Protein AF-A0A444YPN5-F1 (afdb_monomer_lite)

Foldseek 3Di:
DVVLVVVLVVVLVVLVVPDDPPDDPVVSVVVSVVSVVVSVVVVVVVVVVVVVVVVVVVVVQLVVVLVLVVVVVVLLVVVVVVVVVVVVVVVPDDDDDDVPPPPLVPQQVLSVDDLDFFFPQQLVQQLVQVPDLPDQWGDDPNFIQGLDLVLLCVLSVHDDDPPVQAQLVVQVVCVVVVNHDPVLLCVQWFDPPWDFDADPVNPDGFWGALVGTDPQNNSQLSVCCAQQAPDPDRGTGTPSSSSVSSCVSSSGDHSRSVRNSVRCVVVSVVVDSGDRSSSVSSCVVRVPDDDPPTDTRDPRDPPPPPPPPD

pLDDT: mean 73.42, std 20.56, range [32.34, 97.19]

Structure (mmCIF, N/CA/C/O backbone):
data_AF-A0A444YPN5-F1
#
_entry.id   AF-A0A444YPN5-F1
#
loop_
_atom_site.group_PDB
_atom_site.id
_atom_site.type_symbol
_atom_site.label_atom_id
_atom_site.label_alt_id
_atom_site.label_comp_id
_atom_site.label_asym_id
_atom_site.label_entity_id
_atom_site.label_seq_id
_atom_site.pdbx_PDB_ins_code
_atom_site.Cartn_x
_atom_site.Cartn_y
_atom_site.Cartn_z
_atom_site.occupancy
_atom_site.B_iso_or_equiv
_atom_site.auth_seq_id
_atom_site.auth_comp_id
_atom_site.auth_asym_id
_atom_site.auth_atom_id
_atom_site.pdbx_PDB_model_num
ATOM 1 N N . MET A 1 1 ? -4.488 22.988 26.565 1.00 57.78 1 MET A N 1
ATOM 2 C CA . MET A 1 1 ? -4.576 21.827 27.473 1.00 57.78 1 MET A CA 1
ATOM 3 C C . MET A 1 1 ? -3.367 21.657 28.397 1.00 57.78 1 MET A C 1
ATOM 5 O O . MET A 1 1 ? -3.467 22.145 29.508 1.00 57.78 1 MET A O 1
ATOM 9 N N . VAL A 1 2 ? -2.222 21.058 28.015 1.00 48.38 2 VAL A N 1
ATOM 10 C CA . VAL A 1 2 ? -1.112 20.819 28.985 1.00 48.38 2 VAL A CA 1
ATOM 11 C C . VAL A 1 2 ? -0.579 22.122 29.601 1.00 48.38 2 VAL A C 1
ATOM 13 O O . VAL A 1 2 ? -0.438 22.209 30.815 1.00 48.38 2 VAL A O 1
ATOM 16 N N . ALA A 1 3 ? -0.366 23.166 28.792 1.00 60.59 3 ALA A N 1
ATOM 17 C CA . ALA A 1 3 ? 0.058 24.480 29.287 1.00 60.59 3 ALA A CA 1
ATOM 18 C C . ALA A 1 3 ? -0.992 25.134 30.211 1.00 60.59 3 ALA A C 1
ATOM 20 O O . ALA A 1 3 ? -0.642 25.626 31.280 1.00 60.59 3 ALA A O 1
ATOM 21 N N . SER A 1 4 ? -2.278 25.063 29.852 1.00 58.16 4 SER A N 1
ATOM 22 C CA . SER A 1 4 ? -3.389 25.587 30.662 1.00 58.16 4 SER A CA 1
ATOM 23 C C . SER A 1 4 ? -3.589 24.825 31.976 1.00 58.16 4 SER A C 1
ATOM 25 O O . SER A 1 4 ? -3.902 25.431 32.996 1.00 58.16 4 SER A O 1
ATOM 27 N N . MET A 1 5 ? -3.377 23.504 31.981 1.00 59.16 5 MET A N 1
ATOM 28 C CA . MET A 1 5 ? -3.406 22.680 33.195 1.00 59.16 5 MET A CA 1
ATOM 29 C C . MET A 1 5 ? -2.240 23.029 34.119 1.00 59.16 5 MET A C 1
ATOM 31 O O . MET A 1 5 ? -2.435 23.170 35.322 1.00 59.16 5 MET A O 1
ATOM 35 N N . VAL A 1 6 ? -1.041 23.222 33.563 1.00 65.00 6 VAL A N 1
ATOM 36 C CA . VAL A 1 6 ? 0.138 23.663 34.323 1.00 65.00 6 VAL A CA 1
ATOM 37 C C . VAL A 1 6 ? -0.094 25.049 34.929 1.00 65.00 6 VAL A C 1
ATOM 39 O O . VAL A 1 6 ? 0.205 25.264 36.101 1.00 65.00 6 VAL A O 1
ATOM 42 N N . GLU A 1 7 ? -0.682 25.975 34.174 1.00 70.19 7 GLU A N 1
ATOM 43 C CA . GLU A 1 7 ? -1.028 27.309 34.666 1.00 70.19 7 GLU A CA 1
ATOM 44 C C . GLU A 1 7 ? -2.084 27.254 35.785 1.00 70.19 7 GLU A C 1
ATOM 46 O O . GLU A 1 7 ? -1.898 27.876 36.829 1.00 70.19 7 GLU A O 1
ATOM 51 N N . ALA A 1 8 ? -3.139 26.447 35.627 1.00 64.56 8 ALA A N 1
ATOM 52 C CA . ALA A 1 8 ? -4.182 26.267 36.639 1.00 64.56 8 ALA A CA 1
ATOM 53 C C . ALA A 1 8 ? -3.646 25.637 37.939 1.00 64.56 8 ALA A C 1
ATOM 55 O O . ALA A 1 8 ? -3.976 26.091 39.037 1.00 64.56 8 ALA A O 1
ATOM 56 N N . VAL A 1 9 ? -2.771 24.631 37.827 1.00 68.31 9 VAL A N 1
ATOM 57 C CA . VAL A 1 9 ? -2.109 23.994 38.978 1.00 68.31 9 VAL A CA 1
ATOM 58 C C . VAL A 1 9 ? -1.169 24.974 39.679 1.00 68.31 9 VAL A C 1
ATOM 60 O O . VAL A 1 9 ? -1.166 25.041 40.909 1.00 68.31 9 VAL A O 1
ATOM 63 N N . ASN A 1 10 ? -0.420 25.783 38.927 1.00 68.88 10 ASN A N 1
ATOM 64 C CA . ASN A 1 10 ? 0.435 26.824 39.498 1.00 68.88 10 ASN A CA 1
ATOM 65 C C . ASN A 1 10 ? -0.387 27.893 40.235 1.00 68.88 10 ASN A C 1
ATOM 67 O O . ASN A 1 10 ? 0.005 28.320 41.321 1.00 68.88 10 ASN A O 1
ATOM 71 N N . HIS A 1 11 ? -1.551 28.272 39.701 1.00 67.69 11 HIS A N 1
ATOM 72 C CA . HIS A 1 11 ? -2.445 29.248 40.327 1.00 67.69 11 HIS A CA 1
ATOM 73 C C . HIS A 1 11 ? -3.038 28.728 41.649 1.00 67.69 11 HIS A C 1
ATOM 75 O O . HIS A 1 11 ? -3.049 29.447 42.649 1.00 67.69 11 HIS A O 1
ATOM 81 N N . LEU A 1 12 ? -3.455 27.456 41.690 1.00 68.12 12 LEU A N 1
ATOM 82 C CA . LEU A 1 12 ? -3.925 26.784 42.911 1.00 68.12 12 LEU A CA 1
ATOM 83 C C . LEU A 1 12 ? -2.811 26.643 43.954 1.00 68.12 12 LEU A C 1
ATOM 85 O O . LEU A 1 12 ? -3.016 26.923 45.134 1.00 68.12 12 LEU A O 1
ATOM 89 N N . THR A 1 13 ? -1.616 26.254 43.513 1.00 67.38 13 THR A N 1
ATOM 90 C CA . THR A 1 13 ? -0.451 26.059 44.388 1.00 67.38 13 THR A CA 1
ATOM 91 C C . THR A 1 13 ? 0.012 27.383 44.998 1.00 67.38 13 THR A C 1
ATOM 93 O O . THR A 1 13 ? 0.286 27.448 46.196 1.00 67.38 13 THR A O 1
ATOM 96 N N . SER A 1 14 ? 0.028 28.462 44.209 1.00 69.62 14 SER A N 1
ATOM 97 C CA . SER A 1 14 ? 0.344 29.806 44.701 1.00 69.62 14 SER A CA 1
ATOM 98 C C . SER A 1 14 ? -0.698 30.312 45.699 1.00 69.62 14 SER A C 1
ATOM 100 O O . SER A 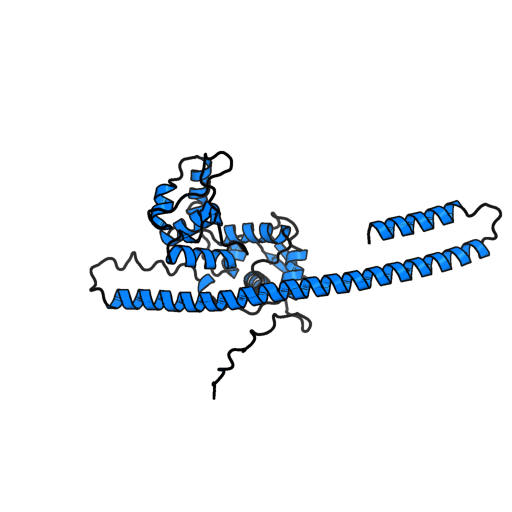1 14 ? -0.333 30.955 46.682 1.00 69.62 14 SER A O 1
ATOM 102 N N . HIS A 1 15 ? -1.984 30.008 45.486 1.00 66.38 15 HIS A N 1
ATOM 103 C CA . HIS A 1 15 ? -3.049 30.421 46.400 1.00 66.38 15 HIS A CA 1
ATOM 104 C C . HIS A 1 15 ? -2.964 29.668 47.736 1.00 66.38 15 HIS A C 1
ATOM 106 O O . HIS A 1 15 ? -3.005 30.287 48.801 1.00 66.38 15 HIS A O 1
ATOM 112 N N . LEU A 1 16 ? -2.745 28.349 47.696 1.00 64.62 16 LEU A N 1
ATOM 113 C CA . LEU A 1 16 ? -2.538 27.519 48.889 1.00 64.62 16 LEU A CA 1
ATOM 114 C C . LEU A 1 16 ? -1.286 27.931 49.676 1.00 64.62 16 LEU A C 1
ATOM 116 O O . LEU A 1 16 ? -1.311 27.925 50.904 1.00 64.62 16 LEU A O 1
ATOM 120 N N . GLY A 1 17 ? -0.223 28.353 48.986 1.00 62.09 17 GLY A N 1
ATOM 121 C CA . GLY A 1 17 ? 0.986 28.895 49.613 1.00 62.09 17 GLY A CA 1
ATOM 122 C C . GLY A 1 17 ? 0.802 30.267 50.277 1.00 62.09 17 GLY A C 1
ATOM 123 O O . GLY A 1 17 ? 1.650 30.670 51.069 1.00 62.09 17 GLY A O 1
ATOM 124 N N . SER A 1 18 ? -0.292 30.978 49.977 1.00 63.34 18 SER A N 1
ATOM 125 C CA . SER A 1 18 ? -0.569 32.330 50.483 1.00 63.34 18 SER A CA 1
ATOM 126 C C . SER A 1 18 ? -1.545 32.386 51.670 1.00 63.34 18 SER A C 1
ATOM 128 O O . SER A 1 18 ? -1.590 33.406 52.362 1.00 63.34 18 SER A O 1
ATOM 130 N N . CYS A 1 19 ? -2.283 31.304 51.971 1.00 61.91 19 CYS A N 1
ATOM 131 C CA . CYS A 1 19 ? -3.095 31.232 53.194 1.00 61.91 19 CYS A CA 1
ATOM 132 C C . CYS A 1 19 ? -2.152 31.119 54.414 1.00 61.91 19 CYS A C 1
ATOM 134 O O . CYS A 1 19 ? -1.528 30.088 54.659 1.00 61.91 19 CYS A O 1
ATOM 136 N N . THR A 1 20 ? -2.022 32.205 55.182 1.00 58.94 20 THR A N 1
ATOM 137 C CA . THR A 1 20 ? -1.213 32.253 56.413 1.00 58.94 20 THR A CA 1
ATOM 138 C C . THR A 1 20 ? -2.034 31.813 57.632 1.00 58.94 20 THR A C 1
ATOM 140 O O . THR A 1 20 ? -3.262 31.857 57.615 1.00 58.94 20 THR A O 1
ATOM 143 N N . LEU A 1 21 ? -1.362 31.429 58.728 1.00 56.62 21 LEU A N 1
ATOM 144 C CA . LEU A 1 21 ? -1.956 30.924 59.987 1.00 56.62 21 LEU A CA 1
ATOM 145 C C . LEU A 1 21 ? -2.999 31.854 60.656 1.00 56.62 21 LEU A C 1
ATOM 147 O O . LEU A 1 21 ? -3.619 31.459 61.639 1.00 56.62 21 LEU A O 1
ATOM 151 N N . SER A 1 22 ? -3.183 33.077 60.147 1.00 55.16 22 SER A N 1
ATOM 152 C CA . SER A 1 22 ? -4.094 34.097 60.677 1.00 55.16 22 SER A CA 1
ATOM 153 C C . SER A 1 22 ? -5.401 34.253 59.883 1.00 55.16 22 SER A C 1
ATOM 155 O O . SER A 1 22 ? -6.274 35.007 60.316 1.00 55.16 22 SER A O 1
ATOM 157 N N . THR A 1 23 ? -5.559 33.582 58.737 1.00 55.62 23 THR A N 1
ATOM 158 C CA . THR A 1 23 ? -6.779 33.648 57.915 1.00 55.62 23 THR A CA 1
ATOM 159 C C . THR A 1 23 ? -7.837 32.690 58.474 1.00 55.62 23 THR A C 1
ATOM 161 O O . THR A 1 23 ? -7.546 31.520 58.730 1.00 55.62 23 THR A O 1
ATOM 164 N N . ARG A 1 24 ? -9.081 33.153 58.686 1.00 54.44 24 ARG A N 1
ATOM 165 C CA . ARG A 1 24 ? -10.172 32.272 59.141 1.00 54.44 24 ARG A CA 1
ATOM 166 C C . ARG A 1 24 ? -10.399 31.177 58.096 1.00 54.44 24 ARG A C 1
ATOM 168 O O . ARG A 1 24 ? -10.626 31.467 56.929 1.00 54.44 24 ARG A O 1
ATOM 175 N N . ILE A 1 25 ? -10.389 29.919 58.542 1.00 55.06 25 ILE A N 1
ATOM 176 C CA . ILE A 1 25 ? -10.521 28.711 57.703 1.00 55.06 25 ILE A CA 1
ATOM 177 C C . ILE A 1 25 ? -11.740 28.780 56.762 1.00 55.06 25 ILE A C 1
ATOM 179 O O . ILE A 1 25 ? -11.682 28.283 55.643 1.00 55.06 25 ILE A O 1
ATOM 183 N N . VAL A 1 26 ? -12.818 29.440 57.198 1.00 57.22 26 VAL A N 1
ATOM 184 C CA . VAL A 1 26 ? -14.052 29.619 56.417 1.00 57.22 26 VAL A CA 1
ATOM 185 C C . VAL A 1 26 ? -13.838 30.523 55.191 1.00 57.22 26 VAL A C 1
ATOM 187 O O . VAL A 1 26 ? -14.264 30.155 54.104 1.00 57.22 26 VAL A O 1
ATOM 190 N N . GLU A 1 27 ? -13.101 31.634 55.321 1.00 59.19 27 GLU A N 1
ATOM 191 C CA . GLU A 1 27 ? -12.823 32.559 54.204 1.00 59.19 27 GLU A CA 1
ATOM 192 C C . GLU A 1 27 ? -11.852 31.959 53.176 1.00 59.19 27 GLU A C 1
ATOM 194 O O . GLU A 1 27 ? -12.069 32.115 51.976 1.00 59.19 27 GLU A O 1
ATOM 199 N N . CYS A 1 28 ? -10.814 31.229 53.621 1.00 59.25 28 CYS A N 1
ATOM 200 C CA . CYS A 1 28 ? -9.905 30.511 52.705 1.00 59.25 28 CYS A CA 1
ATOM 201 C C . CYS A 1 28 ? -10.666 29.374 51.976 1.00 59.25 28 CYS A C 1
ATOM 203 O O . CYS A 1 28 ? -10.378 29.080 50.820 1.00 59.25 28 CYS A O 1
ATOM 205 N N . GLY A 1 29 ? -11.690 28.774 52.601 1.00 59.53 29 GLY A N 1
ATOM 206 C CA . GLY A 1 29 ? -12.546 27.760 51.972 1.00 59.53 29 GLY A CA 1
ATOM 207 C C . GLY A 1 29 ? -13.460 28.302 50.865 1.00 59.53 29 GLY A C 1
ATOM 208 O O . GLY A 1 29 ? -13.581 27.673 49.814 1.00 59.53 29 GLY A O 1
ATOM 209 N N . GLU A 1 30 ? -14.074 29.470 51.069 1.00 64.88 30 GLU A N 1
ATOM 210 C CA . GLU A 1 30 ? -14.953 30.102 50.071 1.00 64.88 30 GLU A CA 1
ATOM 211 C C . GLU A 1 30 ? -14.171 30.589 48.840 1.00 64.88 30 GLU A C 1
ATOM 213 O O . GLU A 1 30 ? -14.573 30.308 47.712 1.00 64.88 30 GLU A O 1
ATOM 218 N N . THR A 1 31 ? -12.993 31.190 49.035 1.00 63.19 31 THR A N 1
ATOM 219 C CA . THR A 1 31 ? -12.125 31.615 47.916 1.00 63.19 31 THR A CA 1
ATOM 220 C C . THR A 1 31 ? -11.574 30.439 47.111 1.00 63.19 31 THR A C 1
ATOM 222 O O . THR A 1 31 ? -11.486 30.514 45.886 1.00 63.19 31 THR A O 1
ATOM 225 N N . ILE A 1 32 ? -11.233 29.319 47.761 1.00 64.06 32 ILE A N 1
ATOM 226 C CA . ILE A 1 32 ? -10.795 28.103 47.056 1.00 64.06 32 ILE A CA 1
ATOM 227 C C . ILE A 1 32 ? -11.933 27.521 46.208 1.00 64.06 32 ILE A C 1
ATOM 229 O O . ILE A 1 32 ? -11.690 27.057 45.091 1.00 64.06 32 ILE A O 1
ATOM 233 N N . LYS A 1 33 ? -13.173 27.568 46.709 1.00 71.00 33 LYS A N 1
ATOM 234 C CA . LYS A 1 33 ? -14.351 27.106 45.972 1.00 71.00 33 LYS A CA 1
ATOM 235 C C . LYS A 1 33 ? -14.575 27.931 44.703 1.00 71.00 33 LYS A C 1
ATOM 237 O O . LYS A 1 33 ? -14.653 27.342 43.626 1.00 71.00 33 LYS A O 1
ATOM 242 N N . GLU A 1 34 ? -14.572 29.257 44.802 1.00 71.50 34 GLU A N 1
ATOM 243 C CA . GLU A 1 34 ? -14.713 30.154 43.643 1.00 71.50 34 GLU A CA 1
ATOM 244 C C . GLU A 1 34 ? -13.586 29.958 42.615 1.00 71.50 34 GLU A C 1
ATOM 246 O O . GLU A 1 34 ? -13.836 29.883 41.409 1.00 71.50 34 GLU A O 1
ATOM 251 N N . LEU A 1 35 ? -12.341 29.791 43.081 1.00 66.56 35 LEU A N 1
ATOM 252 C CA . LEU A 1 35 ? -11.198 29.537 42.202 1.00 66.56 35 LEU A CA 1
ATOM 253 C C . LEU A 1 35 ? -11.340 28.190 41.469 1.00 66.56 35 LEU A C 1
ATOM 255 O O . LEU A 1 35 ? -11.045 28.097 40.277 1.00 66.56 35 LEU A O 1
ATOM 259 N N . SER A 1 36 ? -11.820 27.151 42.162 1.00 66.06 36 SER A N 1
ATOM 260 C CA . SER A 1 36 ? -12.060 25.832 41.562 1.00 66.06 36 SER A CA 1
ATOM 261 C C . SER A 1 36 ? -13.174 25.850 40.514 1.00 66.06 36 SER A C 1
ATOM 263 O O . SER A 1 36 ? -13.011 25.258 39.447 1.00 66.06 36 SER A O 1
ATOM 265 N N . GLU A 1 37 ? -14.264 26.580 40.762 1.00 75.12 37 GLU A N 1
ATOM 266 C CA . GLU A 1 37 ? -15.383 26.719 39.825 1.00 75.12 37 GLU A CA 1
ATOM 267 C C . GLU A 1 37 ? -14.943 27.456 38.548 1.00 75.12 37 GLU A C 1
ATOM 269 O O . GLU A 1 37 ? -15.266 27.030 37.436 1.00 75.12 37 GLU A O 1
ATOM 274 N N . GLY A 1 38 ? -14.111 28.495 38.689 1.00 71.06 38 GLY A N 1
ATOM 275 C CA . GLY A 1 38 ? -13.514 29.208 37.556 1.00 71.06 38 GLY A CA 1
ATOM 276 C C . GLY A 1 38 ? -12.575 28.340 36.707 1.00 71.06 38 GLY A C 1
ATOM 277 O O . GLY A 1 38 ? -12.592 28.423 35.477 1.00 71.06 38 GLY A O 1
ATOM 278 N N . ILE A 1 39 ? -11.783 27.468 37.340 1.00 68.38 39 ILE A N 1
ATOM 279 C CA . ILE A 1 39 ? -10.898 26.524 36.636 1.00 68.38 39 ILE A CA 1
ATOM 280 C C . ILE A 1 39 ? -11.713 25.456 35.894 1.00 68.38 39 ILE A C 1
ATOM 282 O O . ILE A 1 39 ? -11.392 25.144 34.748 1.00 68.38 39 ILE A O 1
ATOM 286 N N . ILE A 1 40 ? -12.785 24.937 36.501 1.00 70.81 40 ILE A N 1
ATOM 287 C CA . ILE A 1 40 ? -13.675 23.949 35.870 1.00 70.81 40 ILE A CA 1
ATOM 288 C C . ILE A 1 40 ? -14.317 24.528 34.604 1.00 70.81 40 ILE A C 1
ATOM 290 O O . ILE A 1 40 ? -14.257 23.893 33.553 1.00 70.81 40 ILE A O 1
ATOM 294 N N . LEU A 1 41 ? -14.851 25.752 34.668 1.00 72.69 41 LEU A N 1
ATOM 295 C CA . LEU A 1 41 ? -15.437 26.427 33.503 1.00 72.69 41 LEU A CA 1
ATOM 296 C C . LEU A 1 41 ? -14.416 26.637 32.374 1.00 72.69 41 LEU A C 1
ATOM 298 O O . LEU A 1 41 ? -14.736 26.444 31.200 1.00 72.69 41 LEU A O 1
ATOM 302 N N . LYS A 1 42 ? -13.170 26.997 32.712 1.00 71.06 42 LYS A N 1
ATOM 303 C CA . LYS A 1 42 ? -12.097 27.197 31.725 1.00 71.06 42 LYS A CA 1
ATOM 304 C C . LYS A 1 42 ? -11.685 25.882 31.051 1.00 71.06 42 LYS A C 1
ATOM 306 O O . LYS A 1 42 ? -11.478 25.862 29.841 1.00 71.06 42 LYS A O 1
ATOM 311 N N . LEU A 1 43 ? -11.609 24.787 31.811 1.00 67.38 43 LEU A N 1
ATOM 312 C CA . LEU A 1 43 ? -11.294 23.457 31.280 1.00 67.38 43 LEU A CA 1
ATOM 313 C C . LEU A 1 43 ? -12.418 22.907 30.394 1.00 67.38 43 LEU A C 1
ATOM 315 O O . LEU A 1 43 ? -12.125 22.370 29.331 1.00 67.38 43 LEU A O 1
ATOM 319 N N . GLN A 1 44 ? -13.682 23.108 30.774 1.00 68.19 44 GLN A N 1
ATOM 320 C CA . GLN A 1 44 ? -14.832 22.730 29.944 1.00 68.19 44 GLN A CA 1
ATOM 321 C C . GLN A 1 44 ? -14.847 23.485 28.607 1.00 68.19 44 GLN A C 1
ATOM 323 O O . GLN A 1 44 ? -15.099 22.890 27.563 1.00 68.19 44 GLN A O 1
ATOM 328 N N . GLY A 1 45 ? -14.516 24.781 28.612 1.00 71.31 45 GLY A N 1
ATOM 329 C CA . GLY A 1 45 ? -14.388 25.561 27.378 1.00 71.31 45 GLY A CA 1
ATOM 330 C C . GLY A 1 45 ? -13.261 25.071 26.457 1.00 71.31 45 GLY A C 1
ATOM 331 O O . GLY A 1 45 ? -13.429 25.049 25.239 1.00 71.31 45 GLY A O 1
ATOM 332 N N . GLU A 1 46 ? -12.123 24.650 27.020 1.00 67.12 46 GLU A N 1
ATOM 333 C CA . GLU A 1 46 ? -11.031 24.048 26.239 1.00 67.12 46 GLU A CA 1
ATOM 334 C C . GLU A 1 46 ? -11.385 22.654 25.702 1.00 67.12 46 GLU A C 1
ATOM 336 O O . GLU A 1 46 ? -11.005 22.330 24.579 1.00 67.12 46 GLU A O 1
ATOM 341 N N . GLU A 1 47 ? -12.124 21.849 26.468 1.00 62.28 47 GLU A N 1
ATOM 342 C CA . GLU A 1 47 ? -12.584 20.520 26.051 1.00 62.28 47 GLU A CA 1
ATOM 343 C C . GLU A 1 47 ? -13.543 20.603 24.856 1.00 62.28 47 GLU A C 1
ATOM 345 O O . GLU A 1 47 ? -13.361 19.896 23.866 1.00 62.28 47 GLU A O 1
ATOM 350 N N . GLU A 1 48 ? -14.529 21.503 24.905 1.00 67.81 48 GLU A N 1
ATOM 351 C CA . GLU A 1 48 ? -15.471 21.705 23.798 1.00 67.81 48 GLU A CA 1
ATOM 352 C C . GLU A 1 48 ? -14.782 22.251 22.542 1.00 67.81 48 GLU A C 1
ATOM 354 O O . GLU A 1 48 ? -15.105 21.844 21.425 1.00 67.81 48 GLU A O 1
ATOM 359 N N . LYS A 1 49 ? -13.770 23.111 22.709 1.00 69.38 49 LYS A N 1
ATOM 360 C CA . LYS A 1 49 ? -12.949 23.583 21.589 1.00 69.38 49 LYS A CA 1
ATOM 361 C C . LYS A 1 49 ? -12.159 22.439 20.944 1.00 69.38 49 LYS A C 1
ATOM 363 O O . LYS A 1 49 ? -12.133 22.336 19.721 1.00 69.38 49 LYS A O 1
ATOM 368 N N . LEU A 1 50 ? -11.572 21.554 21.752 1.00 55.28 50 LEU A N 1
ATOM 369 C CA . LEU A 1 50 ? -10.845 20.383 21.258 1.00 55.28 50 LEU A CA 1
ATOM 370 C C . LEU A 1 50 ? -11.780 19.408 20.522 1.00 55.28 50 LEU A C 1
ATOM 372 O O . LEU A 1 50 ? -11.416 18.888 19.473 1.00 55.28 50 LEU A O 1
ATOM 376 N N . LYS A 1 51 ? -13.005 19.196 21.025 1.00 62.62 51 LYS A N 1
ATOM 377 C CA . LYS A 1 51 ? -14.024 18.372 20.345 1.00 62.62 51 LYS A CA 1
ATOM 378 C C . LYS A 1 51 ? -14.395 18.932 18.971 1.00 62.62 51 LYS A C 1
ATOM 380 O O . LYS A 1 51 ? -14.564 18.157 18.033 1.00 62.62 51 LYS A O 1
ATOM 385 N N . GLN A 1 52 ? -14.507 20.255 18.844 1.00 57.72 52 GLN A N 1
ATOM 386 C CA . GLN A 1 52 ? -14.779 20.910 17.561 1.00 57.72 52 GLN A CA 1
ATOM 387 C C . GLN A 1 52 ? -13.601 20.797 16.586 1.00 57.72 52 GLN A C 1
ATOM 389 O O . GLN A 1 52 ? -13.824 20.518 15.411 1.00 57.72 52 GLN A O 1
ATOM 394 N N . GLU A 1 53 ? -12.364 20.967 17.063 1.00 52.62 53 GLU A N 1
ATOM 395 C CA . GLU A 1 53 ? -11.155 20.793 16.245 1.00 52.62 53 GLU A CA 1
ATOM 396 C C . GLU A 1 53 ? -11.029 19.343 15.741 1.00 52.62 53 GLU A C 1
ATOM 398 O O . GLU A 1 53 ? -10.847 19.136 14.543 1.00 52.62 53 GLU A O 1
ATOM 403 N N . ILE A 1 54 ? -11.265 18.347 16.606 1.00 46.31 54 ILE A N 1
ATOM 404 C CA . ILE A 1 54 ? -11.275 16.921 16.232 1.00 46.31 54 ILE A CA 1
ATOM 405 C C . ILE A 1 54 ? -12.369 16.624 15.196 1.00 46.31 54 ILE A C 1
ATOM 407 O O . ILE A 1 54 ? -12.100 15.973 14.192 1.00 46.31 54 ILE A O 1
ATOM 411 N N . GLN A 1 55 ? -13.594 17.132 15.383 1.00 43.72 55 GLN A N 1
ATOM 412 C CA . GLN A 1 55 ? -14.667 16.954 14.393 1.00 43.72 55 GLN A CA 1
ATOM 413 C C . GLN A 1 55 ? -14.337 17.592 13.037 1.00 43.72 55 GLN A C 1
ATOM 415 O O . GLN A 1 55 ? -14.772 17.102 11.993 1.00 43.72 55 GLN A O 1
ATOM 420 N N . GLN A 1 56 ? -13.604 18.706 13.036 1.00 35.31 56 GLN A N 1
ATOM 421 C CA . GLN A 1 56 ? -13.225 19.398 11.813 1.00 35.31 56 GLN A CA 1
ATOM 422 C C . GLN A 1 56 ? -12.082 18.681 11.083 1.00 35.31 56 GLN A C 1
ATOM 424 O O . GLN A 1 56 ? -12.150 18.561 9.860 1.00 35.31 56 GLN A O 1
ATOM 429 N N . GLU A 1 57 ? -11.095 18.152 11.808 1.00 37.22 57 GLU A N 1
ATOM 430 C CA . GLU A 1 57 ? -10.050 17.279 11.255 1.00 37.22 57 GLU A CA 1
ATOM 431 C C . GLU A 1 57 ? -10.643 15.980 10.690 1.00 37.22 57 GLU A C 1
ATOM 433 O O . GLU A 1 57 ? -10.344 15.627 9.552 1.00 37.22 57 GLU A O 1
ATOM 438 N N . GLU A 1 58 ? -11.583 15.342 11.397 1.00 38.12 58 GLU A N 1
ATOM 439 C CA . GLU A 1 58 ? -12.298 14.154 10.900 1.00 38.12 58 GLU A CA 1
ATOM 440 C C . GLU A 1 58 ? -13.059 14.438 9.604 1.00 38.12 58 GLU A C 1
ATOM 442 O O . GLU A 1 58 ? -13.073 13.625 8.681 1.00 38.12 58 GLU A O 1
ATOM 447 N N . LYS A 1 59 ? -13.683 15.614 9.497 1.00 35.31 59 LYS A N 1
ATOM 448 C CA . LYS A 1 59 ? -14.406 16.009 8.286 1.00 35.31 59 LYS A CA 1
ATOM 449 C C . LYS A 1 59 ? -13.467 16.220 7.094 1.00 35.31 59 LYS A C 1
ATOM 451 O O . LYS A 1 59 ? -13.863 15.931 5.964 1.00 35.31 59 LYS A O 1
ATOM 456 N N . ILE A 1 60 ? -12.253 16.715 7.334 1.00 35.41 60 ILE A N 1
ATOM 457 C CA . ILE A 1 60 ? -11.218 16.879 6.305 1.00 35.41 60 ILE A CA 1
ATOM 458 C C . ILE A 1 60 ? -10.685 15.506 5.883 1.00 35.41 60 ILE A C 1
ATOM 460 O O . ILE A 1 60 ? -10.663 15.216 4.691 1.00 35.41 60 ILE A O 1
ATOM 464 N N . GLU A 1 61 ? -10.371 14.628 6.836 1.00 35.22 61 GLU A N 1
ATOM 465 C CA . GLU A 1 61 ? -9.862 13.282 6.553 1.00 35.22 61 GLU A CA 1
ATOM 466 C C . GLU A 1 61 ? -10.879 12.434 5.768 1.00 35.22 61 GLU A C 1
ATOM 468 O O . GLU A 1 61 ? -10.528 11.792 4.779 1.00 35.22 61 GLU A O 1
ATOM 473 N N . ILE A 1 62 ? -12.166 12.493 6.129 1.00 37.41 62 ILE A N 1
ATOM 474 C CA . ILE A 1 62 ? -13.240 11.801 5.396 1.00 37.41 62 ILE A CA 1
ATOM 475 C C . ILE A 1 62 ? -13.412 12.381 3.982 1.00 37.41 62 ILE A C 1
ATOM 477 O O . ILE A 1 62 ? -13.671 11.633 3.039 1.00 37.41 62 ILE A O 1
ATOM 481 N N . SER A 1 63 ? -13.255 13.697 3.810 1.00 32.34 63 SER A N 1
ATOM 482 C CA . SER A 1 63 ? -13.334 14.349 2.495 1.00 32.34 63 SER A CA 1
ATOM 483 C C . SER A 1 63 ? -12.178 13.938 1.583 1.00 32.34 63 SER A C 1
ATOM 485 O O . SER A 1 63 ? -12.398 13.662 0.406 1.00 32.34 63 SER A O 1
ATOM 487 N N . GLU A 1 64 ? -10.959 13.862 2.116 1.00 39.81 64 GLU A N 1
ATOM 488 C CA . GLU A 1 64 ? -9.783 13.414 1.366 1.00 39.81 64 GLU A CA 1
ATOM 489 C C . GLU A 1 64 ? -9.884 11.925 1.013 1.00 39.81 64 GLU A C 1
ATOM 491 O O . GLU A 1 64 ? -9.600 11.534 -0.118 1.00 39.81 64 GLU A O 1
ATOM 496 N N . GLN A 1 65 ? -10.372 11.091 1.937 1.00 33.06 65 GLN A N 1
ATOM 497 C CA . GLN A 1 65 ? -10.627 9.675 1.666 1.00 33.06 65 GLN A CA 1
ATOM 498 C C . GLN A 1 65 ? -11.719 9.477 0.604 1.00 33.06 65 GLN A C 1
ATOM 500 O O . GLN A 1 65 ? -11.574 8.595 -0.241 1.00 33.06 65 GLN A O 1
ATOM 505 N N . LYS A 1 66 ? -12.771 10.309 0.588 1.00 37.25 66 LYS A N 1
ATOM 506 C CA . LYS A 1 66 ? -13.824 10.274 -0.443 1.00 37.25 66 LYS A CA 1
ATOM 507 C C . LYS A 1 66 ? -13.274 10.623 -1.826 1.00 37.25 66 LYS A C 1
ATOM 509 O O . LYS A 1 66 ? -13.464 9.854 -2.763 1.00 37.25 66 LYS A O 1
ATOM 514 N N . GLU A 1 67 ? -12.514 11.714 -1.939 1.00 34.84 67 GLU A N 1
ATOM 515 C CA . GLU A 1 67 ? -11.887 12.109 -3.208 1.00 34.84 67 GLU A CA 1
ATOM 516 C C . GLU A 1 67 ? -10.913 11.032 -3.722 1.00 34.84 67 GLU A C 1
ATOM 518 O O . GLU A 1 67 ? -10.807 10.787 -4.925 1.00 34.84 67 GLU A O 1
ATOM 523 N N . VAL A 1 68 ? -10.221 10.341 -2.811 1.00 36.88 68 VAL A N 1
ATOM 524 C CA . VAL A 1 68 ? -9.338 9.216 -3.143 1.00 36.88 68 VAL A CA 1
ATOM 525 C C . VAL A 1 68 ? -10.127 7.995 -3.623 1.00 36.88 68 VAL A C 1
ATOM 527 O O . VAL A 1 68 ? -9.720 7.386 -4.611 1.00 36.88 68 VAL A O 1
ATOM 530 N N . VAL A 1 69 ? -11.246 7.643 -2.983 1.00 34.69 69 VAL A N 1
ATOM 531 C CA . VAL A 1 69 ? -12.105 6.511 -3.383 1.00 34.69 69 VAL A CA 1
ATOM 532 C C . VAL A 1 69 ? -12.746 6.749 -4.751 1.00 34.69 69 VAL A C 1
ATOM 534 O O . VAL A 1 69 ? -12.696 5.856 -5.597 1.00 34.69 69 VAL A O 1
ATOM 537 N N . ASP A 1 70 ? -13.253 7.953 -5.017 1.00 34.97 70 ASP A N 1
ATOM 538 C CA . ASP A 1 70 ? -13.843 8.298 -6.318 1.00 34.97 70 ASP A CA 1
ATOM 539 C C . ASP A 1 70 ? -12.787 8.241 -7.435 1.00 34.97 70 ASP A C 1
ATOM 541 O O . ASP A 1 70 ? -13.022 7.698 -8.519 1.00 34.97 70 ASP A O 1
ATOM 545 N N . ARG A 1 71 ? -11.556 8.682 -7.140 1.00 36.72 71 ARG A N 1
ATOM 546 C CA . ARG A 1 71 ? -10.418 8.535 -8.057 1.00 36.72 71 ARG A CA 1
ATOM 547 C C . ARG A 1 71 ? -10.047 7.060 -8.278 1.00 36.72 71 ARG A C 1
ATOM 549 O O . ARG A 1 71 ? -9.707 6.691 -9.399 1.00 36.72 71 ARG A O 1
ATOM 556 N N . CYS A 1 72 ? -10.135 6.211 -7.247 1.00 35.56 72 CYS A N 1
ATOM 557 C CA . CYS A 1 72 ? -9.888 4.764 -7.338 1.00 35.56 72 CYS A CA 1
ATOM 558 C C . CYS A 1 72 ? -10.925 4.038 -8.199 1.00 35.56 72 CYS A C 1
ATOM 560 O O . CYS A 1 72 ? -10.545 3.168 -8.982 1.00 35.56 72 CYS A O 1
ATOM 562 N N . LEU A 1 73 ? -12.207 4.396 -8.089 1.00 36.50 73 LEU A N 1
ATOM 563 C CA . LEU A 1 73 ? -13.273 3.813 -8.909 1.00 36.50 73 LEU A CA 1
ATOM 564 C C . LEU A 1 73 ? -13.031 4.079 -10.402 1.00 36.50 73 LEU A C 1
ATOM 566 O O . LEU A 1 73 ? -13.118 3.148 -11.202 1.00 36.50 73 LEU A O 1
ATOM 570 N N . GLY A 1 74 ? -12.579 5.288 -10.757 1.00 37.16 74 GLY A N 1
ATOM 571 C CA . GLY A 1 74 ? -12.145 5.604 -12.123 1.00 37.16 74 GLY A CA 1
ATOM 572 C C . GLY A 1 74 ? -10.971 4.742 -12.619 1.00 37.16 74 GLY A C 1
ATOM 573 O O . GLY A 1 74 ? -10.933 4.350 -13.784 1.00 37.16 74 GLY A O 1
ATOM 574 N N . TYR A 1 75 ? -10.030 4.367 -11.743 1.00 37.12 75 TYR A N 1
ATOM 575 C CA . TYR A 1 75 ? -8.938 3.450 -12.103 1.00 37.12 75 TYR A CA 1
ATOM 576 C C . TYR A 1 75 ? -9.392 1.992 -12.231 1.00 37.12 75 TYR A C 1
ATOM 578 O O . TYR A 1 75 ? -8.854 1.275 -13.071 1.00 37.12 75 TYR A O 1
ATOM 586 N N . VAL A 1 76 ? -10.383 1.546 -11.452 1.00 37.12 76 VAL A N 1
ATOM 587 C CA . VAL A 1 76 ? -10.979 0.204 -11.592 1.00 37.12 76 VAL A CA 1
ATOM 588 C C . VAL A 1 76 ? -11.684 0.058 -12.943 1.00 37.12 76 VAL A C 1
ATOM 590 O O . VAL A 1 76 ? -11.578 -0.994 -13.576 1.00 37.12 76 VAL A O 1
ATOM 593 N N . GLU A 1 77 ? -12.346 1.106 -13.433 1.00 42.66 77 GLU A N 1
ATOM 594 C CA . GLU A 1 77 ? -12.891 1.121 -14.797 1.00 42.66 77 GLU A CA 1
ATOM 595 C C . GLU A 1 77 ? -11.783 1.088 -15.855 1.00 42.66 77 GLU A C 1
ATOM 597 O O . GLU A 1 77 ? -11.837 0.265 -16.768 1.00 42.66 77 GLU A O 1
ATOM 602 N N . LEU A 1 78 ? -10.700 1.847 -15.656 1.00 39.16 78 LEU A N 1
ATOM 603 C CA . LEU A 1 78 ? -9.522 1.787 -16.527 1.00 39.16 78 LEU A CA 1
ATOM 604 C C . LEU A 1 78 ? -8.878 0.386 -16.553 1.00 39.16 78 LEU A C 1
ATOM 606 O O . LEU A 1 78 ? -8.384 -0.054 -17.588 1.00 39.16 78 LEU A O 1
ATOM 610 N N . ILE A 1 79 ? -8.887 -0.334 -15.424 1.00 42.44 79 ILE A N 1
ATOM 611 C CA . ILE A 1 79 ? -8.411 -1.722 -15.316 1.00 42.44 79 ILE A CA 1
ATOM 612 C C . ILE A 1 79 ? -9.323 -2.670 -16.101 1.00 42.44 79 ILE A C 1
ATOM 614 O O . ILE A 1 79 ? -8.818 -3.557 -16.790 1.00 42.44 79 ILE A O 1
ATOM 618 N N . LYS A 1 80 ? -10.649 -2.489 -16.042 1.00 44.53 80 LYS A N 1
ATOM 619 C CA . LYS A 1 80 ? -11.597 -3.270 -16.855 1.00 44.53 80 LYS A CA 1
ATOM 620 C C . LYS A 1 80 ? -11.378 -3.027 -18.349 1.00 44.53 80 LYS A C 1
ATOM 622 O O . LYS A 1 80 ? -11.391 -3.987 -19.117 1.00 44.53 80 LYS A O 1
ATOM 627 N N . ASP A 1 81 ? -11.101 -1.788 -18.742 1.00 41.25 81 ASP A N 1
ATOM 628 C CA . ASP A 1 81 ? -10.830 -1.430 -20.135 1.00 41.25 81 ASP A CA 1
ATOM 629 C C . ASP A 1 81 ? -9.489 -1.982 -20.629 1.00 41.25 81 ASP A C 1
ATOM 631 O O . ASP A 1 81 ? -9.429 -2.562 -21.711 1.00 41.25 81 ASP A O 1
ATOM 635 N N . VAL A 1 82 ? -8.428 -1.911 -19.818 1.00 43.53 82 VAL A N 1
ATOM 636 C CA . VAL A 1 82 ? -7.129 -2.529 -20.138 1.00 43.53 82 VAL A CA 1
ATOM 637 C C . VAL A 1 82 ? -7.245 -4.056 -20.225 1.00 43.53 82 VAL A C 1
ATOM 639 O O . VAL A 1 82 ? -6.693 -4.654 -21.151 1.00 43.53 82 VAL A O 1
ATOM 642 N N . LYS A 1 83 ? -7.995 -4.702 -19.316 1.00 47.12 83 LYS A N 1
ATOM 643 C CA . LYS A 1 83 ? -8.282 -6.146 -19.398 1.00 47.12 83 LYS A CA 1
ATOM 644 C C . LYS A 1 83 ? -8.997 -6.480 -20.711 1.00 47.12 83 LYS A C 1
ATOM 646 O O . LYS A 1 83 ? -8.574 -7.395 -21.414 1.00 47.12 83 LYS A O 1
ATOM 651 N N . LYS A 1 84 ? -10.004 -5.691 -21.091 1.00 45.50 84 LYS A N 1
ATOM 652 C CA . LYS A 1 84 ? -10.771 -5.873 -22.330 1.00 45.50 84 LYS A CA 1
ATOM 653 C C . LYS A 1 84 ? -9.927 -5.657 -23.591 1.00 45.50 84 LYS A C 1
ATOM 655 O O . LYS A 1 84 ? -10.028 -6.450 -24.521 1.00 45.50 84 LYS A O 1
ATOM 660 N N . GLU A 1 85 ? -9.061 -4.642 -23.620 1.00 42.12 85 GLU A N 1
ATOM 661 C CA . GLU A 1 85 ? -8.107 -4.418 -24.719 1.00 42.12 85 GLU A CA 1
ATOM 662 C C . GLU A 1 85 ? -7.137 -5.602 -24.869 1.00 42.12 85 GLU A C 1
ATOM 664 O O . GLU A 1 85 ? -6.932 -6.088 -25.981 1.00 42.12 85 GLU A O 1
ATOM 669 N N . SER A 1 86 ? -6.616 -6.132 -23.755 1.00 45.94 86 SER A N 1
ATOM 670 C CA . SER A 1 86 ? -5.693 -7.276 -23.766 1.00 45.94 86 SER A CA 1
ATOM 671 C C . SER A 1 86 ? -6.336 -8.589 -24.243 1.00 45.94 86 SER A C 1
ATOM 673 O O . SER A 1 86 ? -5.668 -9.427 -24.848 1.00 45.94 86 SER A O 1
ATOM 675 N N . GLU A 1 87 ? -7.641 -8.776 -24.017 1.00 44.62 87 GLU A N 1
ATOM 676 C CA . GLU A 1 87 ? -8.398 -9.927 -24.525 1.00 44.62 87 GLU A CA 1
ATOM 677 C C . GLU A 1 87 ? -8.716 -9.790 -26.020 1.00 44.62 87 GLU A C 1
ATOM 679 O O . GLU A 1 87 ? -8.624 -10.766 -26.762 1.00 44.62 87 GLU A O 1
ATOM 684 N N . VAL A 1 88 ? -9.026 -8.579 -26.491 1.00 42.34 88 VAL A N 1
ATOM 685 C CA . VAL A 1 88 ? -9.289 -8.303 -27.914 1.00 42.34 88 VAL A CA 1
ATOM 686 C C . VAL A 1 88 ? -8.019 -8.451 -28.759 1.00 42.34 88 VAL A C 1
ATOM 688 O O . VAL A 1 88 ? -8.078 -8.964 -29.878 1.00 42.34 88 VAL A O 1
ATOM 691 N N . GLU A 1 89 ? -6.858 -8.065 -28.229 1.00 41.34 89 GLU A N 1
ATOM 692 C CA . GLU A 1 89 ? -5.571 -8.231 -28.914 1.00 41.34 89 GLU A CA 1
ATOM 693 C C . GLU A 1 89 ? -5.164 -9.715 -29.021 1.00 41.34 89 GLU A C 1
ATOM 695 O O . GLU A 1 89 ? -4.662 -10.142 -30.061 1.00 41.34 89 GLU A O 1
ATOM 700 N N . LYS A 1 90 ? -5.502 -10.540 -28.014 1.00 43.75 90 LYS A N 1
ATOM 701 C CA . LYS A 1 90 ? -5.349 -12.009 -28.055 1.00 43.75 90 LYS A CA 1
ATOM 702 C C . LYS A 1 90 ? -6.267 -12.690 -29.076 1.00 43.75 90 LYS A C 1
ATOM 704 O O . LYS A 1 90 ? -5.885 -13.707 -29.642 1.00 43.75 90 LYS A O 1
ATOM 709 N N . VAL A 1 91 ? -7.460 -12.147 -29.333 1.00 43.56 91 VAL A N 1
ATOM 710 C CA . VAL A 1 91 ? -8.412 -12.704 -30.317 1.00 43.56 91 VAL A CA 1
ATOM 711 C C . VAL A 1 91 ? -8.003 -12.390 -31.765 1.00 43.56 91 VAL A C 1
ATOM 713 O O . VAL A 1 91 ? -8.347 -13.144 -32.673 1.00 43.56 91 VAL A O 1
ATOM 716 N N . ASN A 1 92 ? -7.228 -11.324 -31.993 1.00 43.88 92 ASN A N 1
ATOM 717 C CA . ASN A 1 92 ? -6.780 -10.909 -33.329 1.00 43.88 92 ASN A CA 1
ATOM 718 C C . ASN A 1 92 ? -5.396 -11.456 -33.739 1.00 43.88 92 ASN A C 1
ATOM 720 O O . ASN A 1 92 ? -4.982 -11.253 -34.882 1.00 43.88 92 ASN A O 1
ATOM 724 N N . GLY A 1 93 ? -4.684 -12.147 -32.843 1.00 40.00 93 GLY A N 1
ATOM 725 C CA . GLY A 1 93 ? -3.419 -12.827 -33.130 1.00 40.00 93 GLY A CA 1
ATOM 726 C C . GLY A 1 93 ? -3.600 -14.343 -33.185 1.00 40.00 93 GLY A C 1
ATOM 727 O O . GLY A 1 93 ? -3.912 -14.967 -32.178 1.00 40.00 93 GLY A O 1
ATOM 728 N N . GLU A 1 94 ? -3.396 -14.950 -34.355 1.00 35.94 94 GLU A N 1
ATOM 729 C CA . GLU A 1 94 ? -3.403 -16.407 -34.517 1.00 35.94 94 GLU A CA 1
ATOM 730 C C . GLU A 1 94 ? -2.412 -17.095 -33.559 1.00 35.94 94 GLU A C 1
ATOM 732 O O . GLU A 1 94 ? -1.207 -16.836 -33.565 1.00 35.94 94 GLU A O 1
ATOM 737 N N . LEU A 1 95 ? -2.963 -18.012 -32.763 1.00 41.44 95 LEU A N 1
ATOM 738 C CA . LEU A 1 95 ? -2.297 -18.905 -31.820 1.00 41.44 95 LEU A CA 1
ATOM 739 C C . LEU A 1 95 ? -1.118 -19.665 -32.442 1.00 41.44 95 LEU A C 1
ATOM 741 O O . LEU A 1 95 ? -1.295 -20.450 -33.378 1.00 41.44 95 LEU A O 1
ATOM 745 N N . LYS A 1 96 ? 0.053 -19.557 -31.808 1.00 33.19 96 LYS A N 1
ATOM 746 C CA . LYS A 1 96 ? 1.017 -20.660 -31.722 1.00 33.19 96 LYS A CA 1
ATOM 747 C C . LYS A 1 96 ? 1.567 -20.757 -30.304 1.00 33.19 96 LYS A C 1
ATOM 749 O O . LYS A 1 96 ? 2.332 -19.901 -29.880 1.00 33.19 96 LYS A O 1
ATOM 754 N N . GLU A 1 97 ? 1.119 -21.815 -29.628 1.00 37.00 97 GLU A N 1
ATOM 755 C CA . GLU A 1 97 ? 1.778 -22.546 -28.540 1.00 37.00 97 GLU A CA 1
ATOM 756 C C . GLU A 1 97 ? 2.700 -21.713 -27.642 1.00 37.00 97 GLU A C 1
ATOM 758 O O . GLU A 1 97 ? 3.903 -21.675 -27.860 1.00 37.00 97 GLU A O 1
ATOM 763 N N . ASN A 1 98 ? 2.127 -21.093 -26.607 1.00 33.34 98 ASN A N 1
ATOM 764 C CA . ASN A 1 98 ? 2.771 -20.862 -25.303 1.00 33.34 98 ASN A CA 1
ATOM 765 C C . ASN A 1 98 ? 1.700 -20.613 -24.217 1.00 33.34 98 ASN A C 1
ATOM 767 O O . ASN A 1 98 ? 1.868 -19.814 -23.295 1.00 33.34 98 ASN A O 1
ATOM 771 N N . ASP A 1 99 ? 0.577 -21.333 -24.316 1.00 33.50 99 ASP A N 1
ATOM 772 C CA . ASP A 1 99 ? -0.645 -21.131 -23.518 1.00 33.50 99 ASP A CA 1
ATOM 773 C C . ASP A 1 99 ? -0.521 -21.520 -22.029 1.00 33.50 99 ASP A C 1
ATOM 775 O O . ASP A 1 99 ? -1.518 -21.581 -21.313 1.00 33.50 99 ASP A O 1
ATOM 779 N N . GLN A 1 100 ? 0.698 -21.726 -21.521 1.00 34.78 100 GLN A N 1
ATOM 780 C CA . GLN A 1 100 ? 0.963 -21.981 -20.102 1.00 34.78 100 GLN A CA 1
ATOM 781 C C . GLN A 1 100 ? 1.717 -20.834 -19.399 1.00 34.78 100 GLN A C 1
ATOM 783 O O . GLN A 1 100 ? 1.840 -20.868 -18.177 1.00 34.78 100 GLN A O 1
ATOM 788 N N . GLU A 1 101 ? 2.190 -19.808 -20.121 1.00 37.38 101 GLU A N 1
ATOM 789 C CA . GLU A 1 101 ? 3.074 -18.775 -19.544 1.00 37.38 101 GLU A CA 1
ATOM 790 C C . GLU A 1 101 ? 2.491 -17.346 -19.566 1.00 37.38 101 GLU A C 1
ATOM 792 O O . GLU A 1 101 ? 3.020 -16.455 -18.910 1.00 37.38 101 GLU A O 1
ATOM 797 N N . VAL A 1 102 ? 1.349 -17.115 -20.231 1.00 35.81 102 VAL A N 1
ATOM 798 C CA . VAL A 1 102 ? 0.752 -15.763 -20.407 1.00 35.81 102 VAL A CA 1
ATOM 799 C C . VAL A 1 102 ? -0.578 -15.582 -19.642 1.00 35.81 102 VAL A C 1
ATOM 801 O O . VAL A 1 102 ? -1.343 -14.641 -19.871 1.00 35.81 102 VAL A O 1
ATOM 804 N N . VAL A 1 103 ? -0.866 -16.476 -18.689 1.00 36.69 103 VAL A N 1
ATOM 805 C CA . VAL A 1 103 ? -2.013 -16.376 -17.765 1.00 36.69 103 VAL A CA 1
ATOM 806 C C . VAL A 1 103 ? -1.550 -16.638 -16.330 1.00 36.69 103 VAL A C 1
ATOM 808 O O . VAL A 1 103 ? -1.878 -17.637 -15.699 1.00 36.69 103 VAL A O 1
ATOM 811 N N . SER A 1 104 ? -0.755 -15.709 -15.813 1.00 36.59 104 SER A N 1
ATOM 812 C CA . SER A 1 104 ? -0.448 -15.561 -14.383 1.00 36.59 104 SER A CA 1
ATOM 813 C C . SER A 1 104 ? -0.759 -14.144 -13.878 1.00 36.59 104 SER A C 1
ATOM 815 O O . SER A 1 104 ? -0.338 -13.760 -12.793 1.00 36.59 104 SER A O 1
ATOM 817 N N . ILE A 1 105 ? -1.582 -13.393 -14.622 1.00 40.56 105 ILE A N 1
ATOM 818 C CA . ILE A 1 105 ? -2.267 -12.180 -14.131 1.00 40.56 105 ILE A CA 1
ATOM 819 C C . ILE A 1 105 ? -3.363 -12.553 -13.096 1.00 40.56 105 ILE A C 1
ATOM 821 O O . ILE A 1 105 ? -3.843 -11.711 -12.346 1.00 40.56 105 ILE A O 1
ATOM 825 N N . THR A 1 106 ? -3.697 -13.841 -12.966 1.00 42.47 106 THR A N 1
ATOM 826 C CA . THR A 1 106 ? -4.665 -14.442 -12.026 1.00 42.47 106 THR A CA 1
ATOM 827 C C . THR A 1 106 ? -4.121 -14.680 -10.607 1.00 42.47 106 THR A C 1
ATOM 829 O O . THR A 1 106 ? -4.444 -15.684 -9.983 1.00 42.47 106 THR A O 1
ATOM 832 N N . ARG A 1 107 ? -3.251 -13.812 -10.073 1.00 51.56 107 ARG A N 1
ATOM 833 C CA . ARG A 1 107 ? -2.613 -14.059 -8.757 1.00 51.56 107 ARG A CA 1
ATOM 834 C C . ARG A 1 107 ? -2.709 -12.921 -7.745 1.00 51.56 107 ARG A C 1
ATOM 836 O O . ARG A 1 107 ? -1.964 -12.904 -6.767 1.00 51.56 107 ARG A O 1
ATOM 843 N N . LEU A 1 108 ? -3.616 -11.980 -7.988 1.00 61.41 108 LEU A N 1
ATOM 844 C CA . LEU A 1 108 ? -3.869 -10.807 -7.153 1.00 61.41 108 LEU A CA 1
ATOM 845 C C . LEU A 1 108 ? -5.366 -10.697 -6.869 1.00 61.41 108 LEU A C 1
ATOM 847 O O . LEU A 1 108 ? -5.994 -9.685 -7.168 1.00 61.41 108 LEU A O 1
ATOM 851 N N . ASP A 1 109 ? -5.931 -11.756 -6.292 1.00 64.25 109 ASP A N 1
ATOM 852 C CA . ASP A 1 109 ? -7.370 -11.880 -6.025 1.00 64.25 109 ASP A CA 1
ATOM 853 C C . ASP A 1 109 ? -7.921 -10.719 -5.174 1.00 64.25 109 ASP A C 1
ATOM 855 O O . ASP A 1 109 ? -9.103 -10.392 -5.251 1.00 64.25 109 ASP A O 1
ATOM 859 N N . PHE A 1 110 ? -7.055 -10.023 -4.425 1.00 67.69 110 PHE A N 1
ATOM 860 C CA . PHE A 1 110 ? -7.430 -8.826 -3.674 1.00 67.69 110 PHE A CA 1
ATOM 861 C C . PHE A 1 110 ? -7.745 -7.600 -4.549 1.00 67.69 110 PHE A C 1
ATOM 863 O O . PHE A 1 110 ? -8.463 -6.718 -4.088 1.00 67.69 110 PHE A O 1
ATOM 870 N N . VAL A 1 111 ? -7.218 -7.511 -5.778 1.00 62.84 111 VAL A N 1
ATOM 871 C CA . VAL A 1 111 ? -7.461 -6.376 -6.696 1.00 62.84 111 VAL A CA 1
ATOM 872 C C . VAL A 1 111 ? -8.851 -6.468 -7.323 1.00 62.84 111 VAL A C 1
ATOM 874 O O . VAL A 1 111 ? -9.496 -5.448 -7.540 1.00 62.84 111 VAL A O 1
ATOM 877 N N . ASP A 1 112 ? -9.319 -7.691 -7.574 1.00 59.91 112 ASP A N 1
ATOM 878 C CA . ASP A 1 112 ? -10.646 -7.970 -8.136 1.00 59.91 112 ASP A CA 1
ATOM 879 C C . ASP A 1 112 ? -11.719 -8.164 -7.047 1.00 59.91 112 ASP A C 1
ATOM 881 O O . ASP A 1 112 ? -12.881 -8.449 -7.348 1.00 59.91 112 ASP A O 1
ATOM 885 N N . ARG A 1 113 ? -11.344 -8.008 -5.772 1.00 66.25 113 ARG A N 1
ATOM 886 C CA . ARG A 1 113 ? -12.249 -8.153 -4.635 1.00 66.25 113 ARG A CA 1
ATOM 887 C C . ARG A 1 113 ? -13.259 -7.006 -4.610 1.00 66.25 113 ARG A C 1
ATOM 889 O O . ARG A 1 113 ? -12.884 -5.840 -4.704 1.00 66.25 113 ARG A O 1
ATOM 896 N N . ASP A 1 114 ? -14.532 -7.342 -4.388 1.00 62.44 114 ASP A N 1
ATOM 897 C CA . ASP A 1 114 ? -15.549 -6.339 -4.073 1.00 62.44 114 ASP A CA 1
ATOM 898 C C . ASP A 1 114 ? -15.124 -5.572 -2.813 1.00 62.44 114 ASP A C 1
ATOM 900 O O . ASP A 1 114 ? -14.847 -6.172 -1.763 1.00 62.44 114 ASP A O 1
ATOM 904 N N . LEU A 1 115 ? -15.010 -4.248 -2.936 1.00 63.56 115 LEU A N 1
ATOM 905 C CA . LEU A 1 115 ? -14.644 -3.381 -1.828 1.00 63.56 115 LEU A CA 1
ATOM 906 C C . LEU A 1 115 ? -15.820 -3.373 -0.856 1.00 63.56 115 LEU A C 1
ATOM 908 O O . LEU A 1 115 ? -16.774 -2.613 -0.997 1.00 63.56 115 LEU A O 1
ATOM 912 N N . GLY A 1 116 ? -15.752 -4.289 0.111 1.00 67.00 116 GLY A N 1
ATOM 913 C CA . GLY A 1 116 ? -16.760 -4.456 1.144 1.00 67.00 116 GLY A CA 1
ATOM 914 C C . GLY A 1 116 ? -17.025 -3.163 1.914 1.00 67.00 116 GLY A C 1
ATOM 915 O O . GLY A 1 116 ? -16.303 -2.167 1.811 1.00 67.00 116 GLY A O 1
ATOM 916 N N . ARG A 1 117 ? -18.080 -3.182 2.729 1.00 79.88 117 ARG A N 1
ATOM 917 C CA . ARG A 1 117 ? -18.450 -2.024 3.547 1.00 79.88 117 ARG A CA 1
ATOM 918 C C . ARG A 1 117 ? -17.312 -1.666 4.503 1.00 79.88 117 ARG A C 1
ATOM 920 O O . ARG A 1 117 ? -16.622 -2.538 5.019 1.00 79.88 117 ARG A O 1
ATOM 927 N N . VAL A 1 118 ? -17.153 -0.372 4.755 1.00 85.50 118 VAL A N 1
ATOM 928 C CA . VAL A 1 118 ? -16.190 0.155 5.725 1.00 85.50 118 VAL A CA 1
ATOM 929 C C . VAL A 1 118 ? -16.935 0.565 6.987 1.00 85.50 118 VAL A C 1
ATOM 931 O O . VAL A 1 118 ? -17.937 1.274 6.910 1.00 85.50 118 VAL A O 1
ATOM 934 N N . ASN A 1 119 ? -16.419 0.149 8.142 1.00 88.25 119 ASN A N 1
ATOM 935 C CA . ASN A 1 119 ? -16.862 0.631 9.446 1.00 88.25 119 ASN A CA 1
ATOM 936 C C . ASN A 1 119 ? -15.804 1.590 10.005 1.00 88.25 119 ASN A C 1
ATOM 938 O O . ASN A 1 119 ? -14.825 1.166 10.622 1.00 88.25 119 ASN A O 1
ATOM 942 N N . THR A 1 120 ? -15.990 2.889 9.775 1.00 87.25 120 THR A N 1
ATOM 943 C CA . THR A 1 120 ? -15.021 3.932 10.143 1.00 87.25 120 THR A CA 1
ATOM 944 C C . THR A 1 120 ? -14.783 3.970 11.654 1.00 87.25 120 THR A C 1
ATOM 946 O O . THR A 1 120 ? -13.644 4.128 12.097 1.00 87.25 120 THR A O 1
ATOM 949 N N . SER A 1 121 ? -15.829 3.750 12.460 1.00 87.56 121 SER A N 1
ATOM 950 C CA . SER A 1 121 ? -15.719 3.687 13.924 1.00 87.56 121 SER A CA 1
ATOM 951 C C . SER A 1 121 ? -14.777 2.570 14.377 1.00 87.56 121 SER A C 1
ATOM 953 O O . SER A 1 121 ? -13.872 2.809 15.179 1.00 87.56 121 SER A O 1
ATOM 955 N N . CYS A 1 122 ? -14.956 1.367 13.832 1.00 92.12 122 CYS A N 1
ATOM 956 C CA . CYS A 1 122 ? -14.125 0.204 14.131 1.00 92.12 122 CYS A CA 1
ATOM 957 C C . CYS A 1 122 ? -12.688 0.362 13.617 1.00 92.12 122 CYS A C 1
ATOM 959 O O . CYS A 1 122 ? -11.753 -0.003 14.324 1.00 92.12 122 CYS A O 1
ATOM 961 N N . VAL A 1 123 ? -12.489 0.939 12.428 1.00 89.44 123 VAL A N 1
ATOM 962 C CA . VAL A 1 123 ? -11.144 1.207 11.887 1.00 89.44 123 VAL A CA 1
ATOM 963 C C . VAL A 1 123 ? -10.370 2.161 12.800 1.00 89.44 123 VAL A C 1
ATOM 965 O O . VAL A 1 123 ? -9.216 1.895 13.135 1.00 89.44 123 VAL A O 1
ATOM 968 N N . ARG A 1 124 ? -11.008 3.242 13.263 1.00 87.88 124 ARG A N 1
ATOM 969 C CA . ARG A 1 124 ? -10.392 4.190 14.201 1.00 87.88 124 ARG A CA 1
ATOM 970 C C . ARG A 1 124 ? -10.050 3.520 15.534 1.00 87.88 124 ARG A C 1
ATOM 972 O O . ARG A 1 124 ? -8.921 3.642 15.997 1.00 87.88 124 ARG A O 1
ATOM 979 N N . GLU A 1 125 ? -10.984 2.762 16.116 1.00 92.06 125 GLU A N 1
ATOM 980 C CA . GLU A 1 125 ? -10.756 2.010 17.363 1.00 92.06 125 GLU A CA 1
ATOM 981 C C . GLU A 1 125 ? -9.595 1.007 17.214 1.00 92.06 125 GLU A C 1
ATOM 983 O O . GLU A 1 125 ? -8.737 0.913 18.093 1.00 92.06 125 GLU A O 1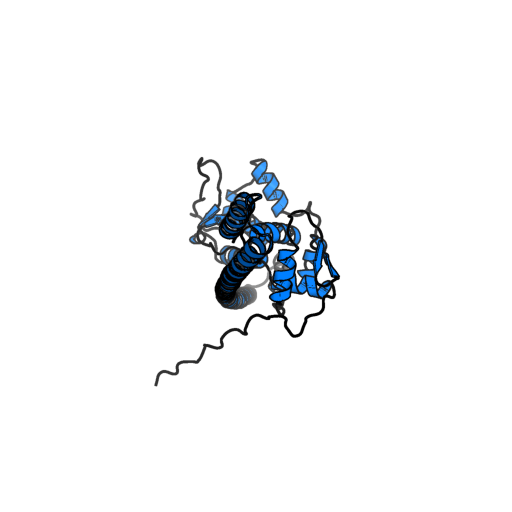
ATOM 988 N N . PHE A 1 126 ? -9.513 0.315 16.074 1.00 93.69 126 PHE A N 1
ATOM 989 C CA . PHE A 1 126 ? -8.425 -0.610 15.763 1.00 93.69 126 PHE A CA 1
ATOM 990 C C . PHE A 1 126 ? -7.068 0.094 15.768 1.00 93.69 126 PHE A C 1
ATOM 992 O O . PHE A 1 126 ? -6.149 -0.352 16.455 1.00 93.69 126 PHE A O 1
ATOM 999 N N . TYR A 1 127 ? -6.943 1.211 15.048 1.00 90.12 127 TYR A N 1
ATOM 1000 C CA . TYR A 1 127 ? -5.684 1.947 14.960 1.00 90.12 127 TYR A CA 1
ATOM 1001 C C . TYR A 1 127 ? -5.295 2.623 16.277 1.00 90.12 127 TYR A C 1
ATOM 1003 O O . TYR A 1 127 ? -4.117 2.617 16.618 1.00 90.12 127 TYR A O 1
ATOM 1011 N N . CYS A 1 128 ? -6.252 3.092 17.086 1.00 89.00 128 CYS A N 1
ATOM 1012 C CA . CYS A 1 128 ? -5.966 3.555 18.451 1.00 89.00 128 CYS A CA 1
ATOM 1013 C C . CYS A 1 128 ? -5.294 2.471 19.309 1.00 89.00 128 CYS A C 1
ATOM 1015 O O . CYS A 1 128 ? -4.453 2.777 20.155 1.00 89.00 128 CYS A O 1
ATOM 1017 N N . ASN A 1 129 ? -5.638 1.204 19.073 1.00 90.88 129 ASN A N 1
ATOM 1018 C CA . ASN A 1 129 ? -5.061 0.062 19.774 1.00 90.88 129 ASN A CA 1
ATOM 1019 C C . ASN A 1 129 ? -3.843 -0.542 19.045 1.00 90.88 129 ASN A C 1
ATOM 1021 O O . ASN A 1 129 ? -3.136 -1.367 19.626 1.00 90.88 129 ASN A O 1
ATOM 1025 N N . PHE A 1 130 ? -3.538 -0.112 17.816 1.00 89.81 130 PHE A N 1
ATOM 1026 C CA . PHE A 1 130 ? -2.382 -0.554 17.033 1.00 89.81 130 PHE A CA 1
ATOM 1027 C C . PHE A 1 130 ? -1.144 0.336 17.272 1.00 89.81 130 PHE A C 1
ATOM 1029 O O . PHE A 1 130 ? -0.596 0.955 16.366 1.00 89.81 130 PHE A O 1
ATOM 1036 N N . PHE A 1 131 ? -0.676 0.407 18.520 1.00 82.12 131 PHE A N 1
ATOM 1037 C CA . PHE A 1 131 ? 0.309 1.408 18.967 1.00 82.12 131 PHE A CA 1
ATOM 1038 C C . PHE A 1 131 ? 1.787 0.976 18.872 1.00 82.12 131 PHE A C 1
ATOM 1040 O O . PHE A 1 131 ? 2.674 1.722 19.299 1.00 82.12 131 PHE A O 1
ATOM 1047 N N . ARG A 1 132 ? 2.095 -0.228 18.363 1.00 83.00 132 ARG A N 1
ATOM 1048 C CA . ARG A 1 132 ? 3.478 -0.719 18.167 1.00 83.00 132 ARG A CA 1
ATOM 1049 C C . ARG A 1 132 ? 3.634 -1.499 16.863 1.00 83.00 132 ARG A C 1
ATOM 1051 O O . ARG A 1 132 ? 2.731 -2.200 16.441 1.00 83.00 132 ARG A O 1
ATOM 1058 N N . ALA A 1 133 ? 4.832 -1.473 16.281 1.00 81.00 133 ALA A N 1
ATOM 1059 C CA .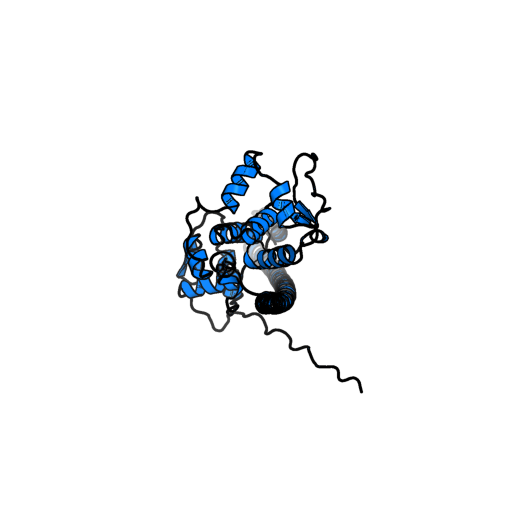 ALA A 1 133 ? 5.131 -2.223 15.056 1.00 81.00 133 ALA A CA 1
ATOM 1060 C C . ALA A 1 133 ? 5.099 -3.752 15.235 1.00 81.00 133 ALA A C 1
ATOM 1062 O O . ALA A 1 133 ? 4.907 -4.486 14.272 1.00 81.00 133 ALA A O 1
ATOM 1063 N N . ASN A 1 134 ? 5.370 -4.231 16.452 1.00 84.06 134 ASN A N 1
ATOM 1064 C CA . ASN A 1 134 ? 5.634 -5.638 16.749 1.00 84.06 134 ASN A CA 1
ATOM 1065 C C . ASN A 1 134 ? 4.489 -6.347 17.484 1.00 84.06 134 ASN A C 1
ATOM 1067 O O . ASN A 1 134 ? 4.703 -7.438 18.002 1.00 84.06 134 ASN A O 1
ATOM 1071 N N . ILE A 1 135 ? 3.308 -5.731 17.578 1.00 89.81 135 ILE A N 1
ATOM 1072 C CA . ILE A 1 135 ? 2.128 -6.418 18.112 1.00 89.81 135 ILE A CA 1
ATOM 1073 C C . ILE A 1 135 ? 1.490 -7.257 17.011 1.00 89.81 135 ILE A C 1
ATOM 1075 O O . ILE A 1 135 ? 1.286 -6.803 15.882 1.00 89.81 135 ILE A O 1
ATOM 1079 N N . ASP A 1 136 ? 1.200 -8.506 17.347 1.00 93.44 136 ASP A N 1
ATOM 1080 C CA . ASP A 1 136 ? 0.574 -9.469 16.442 1.00 93.44 136 ASP A CA 1
ATOM 1081 C C . ASP A 1 136 ? -0.946 -9.504 16.591 1.00 93.44 136 ASP A C 1
ATOM 1083 O O . ASP A 1 136 ? -1.614 -10.165 15.801 1.00 93.44 136 ASP A O 1
ATOM 1087 N N . SER A 1 137 ? -1.498 -8.766 17.557 1.00 95.00 137 SER A N 1
ATOM 1088 C CA . SER A 1 137 ? -2.934 -8.642 17.753 1.00 95.00 137 SER A CA 1
ATOM 1089 C C . SER A 1 137 ? -3.344 -7.299 18.356 1.00 95.00 137 SER A C 1
ATOM 1091 O O . SER A 1 137 ? -2.540 -6.588 18.967 1.00 95.00 137 SER A O 1
ATOM 1093 N N . VAL A 1 138 ? -4.617 -6.956 18.165 1.00 94.88 138 VAL A N 1
ATOM 1094 C CA . VAL A 1 138 ? -5.297 -5.790 18.736 1.00 94.88 138 VAL A CA 1
ATOM 1095 C C . VAL A 1 138 ? -6.595 -6.238 19.396 1.00 94.88 138 VAL A C 1
ATOM 1097 O O . VAL A 1 138 ? -7.326 -7.061 18.853 1.00 94.88 138 VAL A O 1
ATOM 1100 N N . GLN A 1 139 ? -6.897 -5.684 20.569 1.00 94.44 139 GLN A N 1
ATOM 1101 C CA . GLN A 1 139 ? -8.182 -5.888 21.234 1.00 94.44 139 GLN A CA 1
ATOM 1102 C C . GLN A 1 139 ? -9.188 -4.847 20.745 1.00 94.44 139 GLN A C 1
ATOM 1104 O O . GLN A 1 139 ? -8.886 -3.657 20.735 1.00 94.44 139 GLN A O 1
ATOM 1109 N N . LEU A 1 140 ? -10.388 -5.275 20.369 1.00 94.62 140 LEU A N 1
ATOM 1110 C CA . LEU A 1 140 ? -11.468 -4.392 19.939 1.00 94.62 140 LEU A CA 1
ATOM 1111 C C . LEU A 1 140 ? -12.799 -4.977 20.400 1.00 94.62 140 LEU A C 1
ATOM 1113 O O . LEU A 1 140 ? -13.127 -6.121 20.088 1.00 94.62 140 LEU A O 1
ATOM 1117 N N . ARG A 1 141 ? -13.554 -4.217 21.201 1.00 93.75 141 ARG A N 1
ATOM 1118 C CA . ARG A 1 141 ? -14.868 -4.639 21.738 1.00 93.75 141 ARG A CA 1
ATOM 1119 C C . ARG A 1 141 ? -14.879 -6.034 22.393 1.00 93.75 141 ARG A C 1
ATOM 1121 O O . ARG A 1 141 ? -15.854 -6.773 22.285 1.00 93.75 141 ARG A O 1
ATOM 1128 N N . GLY A 1 142 ? -13.794 -6.396 23.081 1.00 91.62 142 GLY A N 1
ATOM 1129 C CA . GLY A 1 142 ? -13.653 -7.692 23.759 1.00 91.62 142 GLY A CA 1
ATOM 1130 C C . GLY A 1 142 ? -13.320 -8.873 22.837 1.00 91.62 142 GLY A C 1
ATOM 1131 O O . GLY A 1 142 ? -13.420 -10.022 23.267 1.00 91.62 142 GLY A O 1
ATOM 1132 N N . ARG A 1 143 ? -12.938 -8.609 21.583 1.00 95.62 143 ARG A N 1
ATOM 1133 C CA . ARG A 1 143 ? -12.386 -9.595 20.648 1.00 95.62 143 ARG A CA 1
ATOM 1134 C C . ARG A 1 143 ? -10.931 -9.279 20.342 1.00 95.62 143 ARG A C 1
ATOM 1136 O O . ARG A 1 143 ? -10.542 -8.117 20.268 1.00 95.62 143 ARG A O 1
ATOM 1143 N N . GLU A 1 144 ? -10.163 -10.332 20.108 1.00 96.06 144 GLU A N 1
ATOM 1144 C CA . GLU A 1 144 ? -8.796 -10.235 19.620 1.00 96.06 144 GLU A CA 1
ATOM 1145 C C . GLU A 1 144 ? -8.783 -10.321 18.093 1.00 96.06 144 GLU A C 1
ATOM 1147 O O . GLU A 1 144 ? -9.324 -11.260 17.512 1.00 96.06 144 GLU A O 1
ATOM 1152 N N . ILE A 1 145 ? -8.159 -9.340 17.451 1.00 96.44 145 ILE A N 1
ATOM 1153 C CA . ILE A 1 145 ? -7.958 -9.281 16.006 1.00 96.44 145 ILE A CA 1
ATOM 1154 C C . ILE A 1 145 ? -6.484 -9.547 15.745 1.00 96.44 145 ILE A C 1
ATOM 1156 O O . ILE A 1 145 ? -5.633 -8.754 16.148 1.00 96.44 145 ILE A O 1
ATOM 1160 N N . MET A 1 146 ? -6.179 -10.649 15.067 1.00 95.75 146 MET A N 1
ATOM 1161 C CA . MET A 1 146 ? -4.813 -10.981 14.667 1.00 95.75 146 MET A CA 1
ATOM 1162 C C . MET A 1 146 ? -4.365 -10.083 13.508 1.00 95.75 146 MET A C 1
ATOM 1164 O O . MET A 1 146 ? -5.119 -9.853 12.570 1.00 95.75 146 MET A O 1
ATOM 1168 N N . ILE A 1 147 ? -3.126 -9.598 13.560 1.00 92.81 147 ILE A N 1
ATOM 1169 C CA . ILE A 1 147 ? -2.494 -8.726 12.553 1.00 92.81 147 ILE A CA 1
ATOM 1170 C C . ILE A 1 147 ? -1.255 -9.415 11.951 1.00 92.81 147 ILE A C 1
ATOM 1172 O O . ILE A 1 147 ? -0.428 -8.786 11.297 1.00 92.81 147 ILE A O 1
ATOM 1176 N N . THR A 1 148 ? -1.078 -10.716 12.177 1.00 92.19 148 THR A N 1
ATOM 1177 C CA . THR A 1 148 ? 0.022 -11.494 11.588 1.00 92.19 148 THR A CA 1
ATOM 1178 C C . THR A 1 148 ? -0.032 -11.471 10.056 1.00 92.19 148 THR A C 1
ATOM 1180 O O . THR A 1 148 ? -1.072 -11.179 9.465 1.00 92.19 148 THR A O 1
ATOM 1183 N N . GLU A 1 149 ? 1.089 -11.791 9.396 1.00 90.25 149 GLU A N 1
ATOM 1184 C CA . GLU A 1 149 ? 1.119 -11.933 7.928 1.00 90.25 149 GLU A CA 1
ATOM 1185 C C . GLU A 1 149 ? 0.044 -12.920 7.442 1.00 90.25 149 GLU A C 1
ATOM 1187 O O . GLU A 1 149 ? -0.601 -12.662 6.433 1.00 90.25 149 GLU A O 1
ATOM 1192 N N . ASP A 1 150 ? -0.212 -13.991 8.195 1.00 89.69 150 ASP A N 1
ATOM 1193 C CA . ASP A 1 150 ? -1.239 -14.983 7.861 1.00 89.69 150 ASP A CA 1
ATOM 1194 C C . ASP A 1 150 ? -2.653 -14.410 7.961 1.00 89.69 150 ASP A C 1
ATOM 1196 O O . ASP A 1 150 ? -3.419 -14.524 7.012 1.00 89.69 150 ASP A O 1
ATOM 1200 N N . ALA A 1 151 ? -2.981 -13.711 9.053 1.00 91.75 151 ALA A N 1
ATOM 1201 C CA . ALA A 1 151 ? -4.303 -13.109 9.229 1.00 91.75 151 ALA A CA 1
ATOM 1202 C C . ALA A 1 151 ? -4.593 -12.024 8.176 1.00 91.75 151 ALA A C 1
ATOM 1204 O O . ALA A 1 151 ? -5.715 -11.903 7.683 1.00 91.75 151 ALA A O 1
ATOM 1205 N N . ILE A 1 152 ? -3.570 -11.247 7.803 1.00 91.31 152 ILE A N 1
ATOM 1206 C CA . ILE A 1 152 ? -3.663 -10.286 6.699 1.00 91.31 152 ILE A CA 1
ATOM 1207 C C . ILE A 1 152 ? -3.825 -11.024 5.365 1.00 91.31 152 ILE A C 1
ATOM 1209 O O . ILE A 1 152 ? -4.621 -10.600 4.533 1.00 91.31 152 ILE A O 1
ATOM 1213 N N . GLY A 1 153 ? -3.096 -12.125 5.159 1.00 89.06 153 GLY A N 1
ATOM 1214 C CA . GLY A 1 153 ? -3.234 -12.991 3.989 1.00 89.06 153 GLY A CA 1
ATOM 1215 C C . GLY A 1 153 ? -4.652 -13.521 3.823 1.00 89.06 153 GLY A C 1
ATOM 1216 O O . GLY A 1 153 ? -5.236 -13.338 2.757 1.00 89.06 153 GLY A O 1
ATOM 1217 N N . ASP A 1 154 ? -5.231 -14.063 4.892 1.00 88.62 154 ASP A N 1
ATOM 1218 C CA . ASP A 1 154 ? -6.606 -14.562 4.920 1.00 88.62 154 ASP A CA 1
ATOM 1219 C C . ASP A 1 154 ? -7.613 -13.453 4.580 1.00 88.62 154 ASP A C 1
ATOM 1221 O O . ASP A 1 154 ? -8.493 -13.643 3.742 1.00 88.62 154 ASP A O 1
ATOM 1225 N N . ALA A 1 155 ? -7.454 -12.259 5.161 1.00 88.69 155 ALA A N 1
ATOM 1226 C CA . ALA A 1 155 ? -8.340 -11.122 4.898 1.00 88.69 155 ALA A CA 1
ATOM 1227 C C . ALA A 1 155 ? -8.184 -10.524 3.485 1.00 88.69 155 ALA A C 1
ATOM 1229 O O . ALA A 1 155 ? -9.136 -9.955 2.941 1.00 88.69 155 ALA A O 1
ATOM 1230 N N . LEU A 1 156 ? -6.999 -10.648 2.882 1.00 83.25 156 LEU A N 1
ATOM 1231 C CA . LEU A 1 156 ? -6.737 -10.288 1.487 1.00 83.25 156 LEU A CA 1
ATOM 1232 C C . LEU A 1 156 ? -7.139 -11.392 0.502 1.00 83.25 156 LEU A C 1
ATOM 1234 O O . LEU A 1 156 ? -7.112 -11.144 -0.699 1.00 83.25 156 LEU A O 1
ATOM 1238 N N . LEU A 1 157 ? -7.498 -12.588 0.985 1.00 80.75 157 LEU A N 1
ATOM 1239 C CA . LEU A 1 157 ? -7.663 -13.793 0.165 1.00 80.75 157 LEU A CA 1
ATOM 1240 C C . LEU A 1 157 ? -6.389 -14.128 -0.636 1.00 80.75 157 LEU A C 1
ATOM 1242 O O . LEU A 1 157 ? -6.442 -14.674 -1.733 1.00 80.75 157 LEU A O 1
ATOM 1246 N N . CYS A 1 158 ? -5.223 -13.801 -0.077 1.00 76.56 158 CYS A N 1
ATOM 1247 C CA . CYS A 1 158 ? -3.920 -14.096 -0.656 1.00 76.56 158 CYS A CA 1
ATOM 1248 C C . CYS A 1 158 ? -3.407 -15.440 -0.137 1.00 76.56 158 CYS A C 1
ATOM 1250 O O . CYS A 1 158 ? -3.330 -15.665 1.069 1.00 76.56 158 CYS A O 1
ATOM 1252 N N . HIS A 1 159 ? -2.953 -16.315 -1.034 1.00 67.56 159 HIS A N 1
ATOM 1253 C CA . HIS A 1 159 ? -2.283 -17.545 -0.620 1.00 67.56 159 HIS A CA 1
ATOM 1254 C C . HIS A 1 159 ? -0.991 -17.248 0.154 1.00 67.56 159 HIS A C 1
ATOM 1256 O O . HIS A 1 159 ? -0.119 -16.525 -0.337 1.00 67.56 159 HIS A O 1
ATOM 1262 N N . HIS A 1 160 ? -0.842 -17.863 1.332 1.00 64.06 160 HIS A N 1
ATOM 1263 C CA . HIS A 1 160 ? 0.402 -17.825 2.095 1.00 64.06 160 HIS A CA 1
ATOM 1264 C C . HIS A 1 160 ? 1.559 -18.372 1.246 1.00 64.06 160 HIS A C 1
ATOM 1266 O O . HIS A 1 160 ? 1.480 -19.462 0.671 1.00 64.06 160 HIS A O 1
ATOM 1272 N N . ARG A 1 161 ? 2.647 -17.604 1.163 1.00 68.12 161 ARG A N 1
ATOM 1273 C CA . ARG A 1 161 ? 3.844 -17.948 0.390 1.00 68.12 161 ARG A CA 1
ATOM 1274 C C . ARG A 1 161 ? 5.074 -17.880 1.285 1.00 68.12 161 ARG A C 1
ATOM 1276 O O . ARG A 1 161 ? 5.225 -16.894 2.008 1.00 68.12 161 ARG A O 1
ATOM 1283 N N . PRO A 1 162 ? 5.990 -18.860 1.201 1.00 65.81 162 PRO A N 1
ATOM 1284 C CA . PRO A 1 162 ? 7.216 -18.822 1.978 1.00 65.81 162 PRO A CA 1
ATOM 1285 C C . PRO A 1 162 ? 8.009 -17.549 1.686 1.00 65.81 162 PRO A C 1
ATOM 1287 O O . PRO A 1 162 ? 8.260 -17.189 0.537 1.00 65.81 162 PRO A O 1
ATOM 1290 N N . ASN A 1 163 ? 8.484 -16.899 2.743 1.00 67.62 163 ASN A N 1
ATOM 1291 C CA . ASN A 1 163 ? 9.270 -15.669 2.650 1.00 67.62 163 ASN A CA 1
ATOM 1292 C C . ASN A 1 163 ? 10.598 -15.819 1.873 1.00 67.62 163 ASN A C 1
ATOM 1294 O O . ASN A 1 163 ? 11.241 -14.813 1.567 1.00 67.62 163 ASN A O 1
ATOM 1298 N N . GLU A 1 164 ? 11.024 -17.047 1.576 1.00 71.12 164 GLU A N 1
ATOM 1299 C CA . GLU A 1 164 ? 12.230 -17.376 0.806 1.00 71.12 164 GLU A CA 1
ATOM 1300 C C . GLU A 1 164 ? 12.024 -17.229 -0.711 1.00 71.12 164 GLU A C 1
ATOM 1302 O O . GLU A 1 164 ? 12.957 -16.851 -1.422 1.00 71.12 164 GLU A O 1
ATOM 1307 N N . THR A 1 165 ? 10.800 -17.445 -1.214 1.00 80.88 165 THR A N 1
ATOM 1308 C CA . THR A 1 165 ? 10.482 -17.319 -2.650 1.00 80.88 165 THR A CA 1
ATOM 1309 C C . THR A 1 165 ? 10.053 -15.906 -3.049 1.00 80.88 165 THR A C 1
ATOM 1311 O O . THR A 1 165 ? 9.873 -15.627 -4.231 1.00 80.88 165 THR A O 1
ATOM 1314 N N . CYS A 1 166 ? 9.924 -14.991 -2.083 1.00 88.56 166 CYS A N 1
ATOM 1315 C CA . CYS A 1 166 ? 9.510 -13.611 -2.317 1.00 88.56 166 CYS A CA 1
ATOM 1316 C C . CYS A 1 166 ? 10.583 -12.829 -3.096 1.00 88.56 166 CYS A C 1
ATOM 1318 O O . CYS A 1 166 ? 11.604 -12.420 -2.536 1.00 88.56 166 CYS A O 1
ATOM 1320 N N . ALA A 1 167 ? 10.325 -12.568 -4.378 1.00 91.94 167 ALA A N 1
ATOM 1321 C CA . ALA A 1 167 ? 11.232 -11.852 -5.271 1.00 91.94 167 ALA A CA 1
ATOM 1322 C C . ALA A 1 167 ? 11.503 -10.421 -4.802 1.00 91.94 167 ALA A C 1
ATOM 1324 O O . ALA A 1 167 ? 12.635 -9.949 -4.892 1.00 91.94 167 ALA A O 1
ATOM 1325 N N . TYR A 1 168 ? 10.503 -9.767 -4.206 1.00 92.44 168 TYR A N 1
ATOM 1326 C CA . TYR A 1 168 ? 10.684 -8.453 -3.595 1.00 92.44 168 TYR A CA 1
ATOM 1327 C C . TYR A 1 168 ? 11.744 -8.493 -2.484 1.00 92.44 168 TYR A C 1
ATOM 1329 O O . TYR A 1 168 ? 12.655 -7.671 -2.452 1.00 92.44 168 TYR A O 1
ATOM 1337 N N . ARG A 1 169 ? 11.698 -9.507 -1.612 1.00 91.44 169 ARG A N 1
ATOM 1338 C CA . ARG A 1 169 ? 12.697 -9.684 -0.549 1.00 91.44 169 ARG A CA 1
ATOM 1339 C C . ARG A 1 169 ? 14.084 -9.988 -1.111 1.00 91.44 169 ARG A C 1
ATOM 1341 O O . ARG A 1 169 ? 15.079 -9.479 -0.604 1.00 91.44 169 ARG A O 1
ATOM 1348 N N . GLN A 1 170 ? 14.159 -10.816 -2.150 1.00 93.12 170 GLN A N 1
ATOM 1349 C CA . GLN A 1 170 ? 15.423 -11.104 -2.829 1.00 93.12 170 GLN A CA 1
ATOM 1350 C C . GLN A 1 170 ? 16.020 -9.830 -3.444 1.00 93.12 170 GLN A C 1
ATOM 1352 O O . GLN A 1 170 ? 17.223 -9.598 -3.327 1.00 93.12 170 GLN A O 1
ATOM 1357 N N . ALA A 1 171 ? 15.181 -8.962 -4.014 1.00 94.31 171 ALA A N 1
ATOM 1358 C CA . ALA A 1 171 ? 15.589 -7.655 -4.506 1.00 94.31 171 ALA A CA 1
ATOM 1359 C C . ALA A 1 171 ? 16.074 -6.729 -3.376 1.00 94.31 171 ALA A C 1
ATOM 1361 O O . ALA A 1 171 ? 17.123 -6.108 -3.532 1.00 94.31 171 ALA A O 1
ATOM 1362 N N . GLU A 1 172 ? 15.399 -6.686 -2.218 1.00 92.19 172 GLU A N 1
ATOM 1363 C CA . GLU A 1 172 ? 15.877 -5.942 -1.035 1.00 92.19 172 GLU A CA 1
ATOM 1364 C C . GLU A 1 172 ? 17.303 -6.377 -0.646 1.00 92.19 172 GLU A C 1
ATOM 1366 O O . GLU A 1 172 ? 18.189 -5.539 -0.453 1.00 92.19 172 GLU A O 1
ATOM 1371 N N . VAL A 1 173 ? 17.553 -7.691 -0.589 1.00 92.62 173 VAL A N 1
ATOM 1372 C CA . VAL A 1 173 ? 18.880 -8.255 -0.285 1.00 92.62 173 VAL A CA 1
ATOM 1373 C C . VAL A 1 173 ? 19.903 -7.892 -1.363 1.00 92.62 173 VAL A C 1
ATOM 1375 O O . VAL A 1 173 ? 21.023 -7.498 -1.030 1.00 92.62 173 VAL A O 1
ATOM 1378 N N . ALA A 1 174 ? 19.538 -7.985 -2.642 1.00 94.19 174 ALA A N 1
ATOM 1379 C CA . ALA A 1 174 ? 20.421 -7.633 -3.750 1.00 94.19 174 ALA A CA 1
ATOM 1380 C C . ALA A 1 174 ? 20.776 -6.135 -3.764 1.00 94.19 174 ALA A C 1
ATOM 1382 O O . ALA A 1 174 ? 21.925 -5.777 -4.023 1.00 94.19 174 ALA A O 1
ATOM 1383 N N . ILE A 1 175 ? 19.832 -5.249 -3.428 1.00 91.69 175 ILE A N 1
ATOM 1384 C CA . ILE A 1 175 ? 20.074 -3.801 -3.323 1.00 91.69 175 ILE A CA 1
ATOM 1385 C C . ILE A 1 175 ? 21.064 -3.516 -2.195 1.00 91.69 175 ILE A C 1
ATOM 1387 O O . ILE A 1 175 ? 22.040 -2.791 -2.399 1.00 91.69 175 ILE A O 1
ATOM 1391 N N . LEU A 1 176 ? 20.850 -4.116 -1.019 1.00 90.00 176 LEU A N 1
ATOM 1392 C CA . LEU A 1 176 ? 21.752 -3.970 0.127 1.00 90.00 176 LEU A CA 1
ATOM 1393 C C . LEU A 1 176 ? 23.148 -4.542 -0.154 1.00 90.00 176 LEU A C 1
ATOM 1395 O O . LEU A 1 176 ? 24.141 -3.994 0.320 1.00 90.00 176 LEU A O 1
ATOM 1399 N N . SER A 1 177 ? 23.223 -5.601 -0.960 1.00 92.31 177 SER A N 1
ATOM 1400 C CA . SER A 1 177 ? 24.474 -6.260 -1.354 1.00 92.31 177 SER A CA 1
ATOM 1401 C C . SER A 1 177 ? 25.139 -5.635 -2.585 1.00 92.31 177 SER A C 1
ATOM 1403 O O . SER A 1 177 ? 26.171 -6.129 -3.026 1.00 92.31 177 SER A O 1
ATOM 1405 N N . MET A 1 178 ? 24.571 -4.558 -3.144 1.00 90.75 178 MET A N 1
ATOM 1406 C CA . MET A 1 178 ? 25.043 -3.898 -4.372 1.00 90.75 178 MET A CA 1
ATOM 1407 C C . MET A 1 178 ? 25.088 -4.811 -5.613 1.00 90.75 178 MET A C 1
ATOM 1409 O O . MET A 1 178 ? 25.855 -4.562 -6.539 1.00 90.75 178 MET A O 1
ATOM 1413 N N . THR A 1 179 ? 24.262 -5.856 -5.650 1.00 94.25 179 THR A N 1
ATOM 1414 C CA . THR A 1 179 ? 24.169 -6.816 -6.763 1.00 94.25 179 THR A CA 1
ATOM 1415 C C . THR A 1 179 ? 22.889 -6.667 -7.584 1.00 94.25 179 THR A C 1
ATOM 1417 O O . THR A 1 179 ? 22.688 -7.407 -8.544 1.00 94.25 179 THR A O 1
ATOM 1420 N N . PHE A 1 180 ? 22.011 -5.731 -7.220 1.00 95.06 180 PHE A N 1
ATOM 1421 C CA . PHE A 1 180 ? 20.755 -5.502 -7.928 1.00 95.06 180 PHE A CA 1
ATOM 1422 C C . PHE A 1 180 ? 20.972 -4.877 -9.314 1.00 95.06 180 PHE A C 1
ATOM 1424 O O . PHE A 1 180 ? 21.642 -3.849 -9.442 1.00 95.06 180 PHE A O 1
ATOM 1431 N N . ASP A 1 181 ? 20.365 -5.469 -10.345 1.00 95.31 181 ASP A N 1
ATOM 1432 C CA . ASP A 1 181 ? 20.414 -4.965 -11.721 1.00 95.31 181 ASP A CA 1
ATOM 1433 C C . ASP A 1 181 ? 19.306 -3.926 -11.960 1.00 95.31 181 ASP A C 1
ATOM 1435 O O . ASP A 1 181 ? 18.184 -4.240 -12.369 1.00 95.31 181 ASP A O 1
ATOM 1439 N N . TYR A 1 182 ? 19.635 -2.658 -11.703 1.00 95.06 182 TYR A N 1
ATOM 1440 C CA . TYR A 1 182 ? 18.728 -1.537 -11.951 1.00 95.06 182 TYR A CA 1
ATOM 1441 C C . TYR A 1 182 ? 18.354 -1.414 -13.433 1.00 95.06 182 TYR A C 1
ATOM 1443 O O . TYR A 1 182 ? 17.215 -1.084 -13.749 1.00 95.06 182 TYR A O 1
ATOM 1451 N N . GLU A 1 183 ? 19.265 -1.704 -14.360 1.00 94.88 183 GLU A N 1
ATOM 1452 C CA . GLU A 1 183 ? 18.974 -1.547 -15.786 1.00 94.88 183 GLU A CA 1
ATOM 1453 C C . GLU A 1 183 ? 18.027 -2.639 -16.294 1.00 94.88 183 GLU A C 1
ATOM 1455 O O . GLU A 1 183 ? 17.192 -2.363 -17.155 1.00 94.88 183 GLU A O 1
ATOM 1460 N N . ALA A 1 184 ? 18.086 -3.855 -15.740 1.00 95.94 184 ALA A N 1
ATOM 1461 C CA . ALA A 1 184 ? 17.058 -4.870 -15.974 1.00 95.94 184 ALA A CA 1
ATOM 1462 C C . ALA A 1 184 ? 15.686 -4.404 -15.490 1.00 95.94 184 ALA A C 1
ATOM 1464 O O . ALA A 1 184 ? 14.736 -4.446 -16.269 1.00 95.94 184 ALA A O 1
ATOM 1465 N N . LEU A 1 185 ? 15.598 -3.880 -14.263 1.00 97.19 185 LEU A N 1
ATOM 1466 C CA . LEU A 1 185 ? 14.350 -3.331 -13.735 1.00 97.19 185 LEU A CA 1
ATOM 1467 C C . LEU A 1 185 ? 13.797 -2.222 -14.644 1.00 97.19 185 LEU A C 1
ATOM 1469 O O . LEU A 1 185 ? 12.624 -2.235 -15.013 1.00 97.19 185 LEU A O 1
ATOM 1473 N N . LYS A 1 186 ? 14.652 -1.279 -15.048 1.00 97.00 186 LYS A N 1
ATOM 1474 C CA . LYS A 1 186 ? 14.284 -0.157 -15.918 1.00 97.00 186 LYS A CA 1
ATOM 1475 C C . LYS A 1 186 ? 13.686 -0.610 -17.246 1.00 97.00 186 LYS A C 1
ATOM 1477 O O . LYS A 1 186 ? 12.689 -0.038 -17.673 1.00 97.00 186 LYS A O 1
ATOM 1482 N N . ARG A 1 187 ? 14.276 -1.631 -17.879 1.00 96.31 187 ARG A N 1
ATOM 1483 C CA . ARG A 1 187 ? 13.783 -2.191 -19.150 1.00 96.31 187 ARG A CA 1
ATOM 1484 C C . ARG A 1 187 ? 12.366 -2.754 -19.036 1.00 96.31 187 ARG A C 1
ATOM 1486 O O . ARG A 1 187 ? 11.656 -2.755 -20.032 1.00 96.31 187 ARG A O 1
ATOM 1493 N N . VAL A 1 188 ? 11.974 -3.219 -17.851 1.00 95.69 188 VAL A N 1
ATOM 1494 C CA . VAL A 1 188 ? 10.629 -3.748 -17.594 1.00 95.69 188 VAL A CA 1
ATOM 1495 C C . VAL A 1 188 ? 9.627 -2.614 -17.364 1.00 95.69 188 VAL A C 1
ATOM 1497 O O . VAL A 1 188 ? 8.544 -2.618 -17.941 1.00 95.69 188 VAL A O 1
ATOM 1500 N N . ILE A 1 189 ? 9.973 -1.632 -16.527 1.00 96.25 189 ILE A N 1
ATOM 1501 C CA . ILE A 1 189 ? 8.975 -0.702 -15.965 1.00 96.25 189 ILE A CA 1
ATOM 1502 C C . ILE A 1 189 ? 8.931 0.677 -16.634 1.00 96.25 189 ILE A C 1
ATOM 1504 O O . ILE A 1 189 ? 8.008 1.454 -16.377 1.00 96.25 189 ILE A O 1
ATOM 1508 N N . ALA A 1 190 ? 9.927 1.029 -17.449 1.00 96.81 190 ALA A N 1
ATOM 1509 C CA . ALA A 1 190 ? 10.128 2.400 -17.906 1.00 96.81 190 ALA A CA 1
ATOM 1510 C C . ALA A 1 190 ? 10.312 2.539 -19.421 1.00 96.81 190 ALA A C 1
ATOM 1512 O O . ALA A 1 190 ? 10.605 1.596 -20.151 1.00 96.81 190 ALA A O 1
ATOM 1513 N N . THR A 1 191 ? 10.158 3.776 -19.882 1.00 95.31 191 THR A N 1
ATOM 1514 C CA . THR A 1 191 ? 10.523 4.212 -21.234 1.00 95.31 191 THR A CA 1
ATOM 1515 C C . THR A 1 191 ? 12.046 4.136 -21.455 1.00 95.31 191 THR A C 1
ATOM 1517 O O . THR A 1 191 ? 12.811 4.300 -20.497 1.00 95.31 191 THR A O 1
ATOM 1520 N N . PRO A 1 192 ? 12.528 3.890 -22.693 1.00 90.38 192 PRO A N 1
ATOM 1521 C CA . PRO A 1 192 ? 13.952 3.643 -22.958 1.00 90.38 192 PRO A CA 1
ATOM 1522 C C . PRO A 1 192 ? 14.910 4.752 -22.487 1.00 90.38 192 PRO A C 1
ATOM 1524 O O . PRO A 1 192 ? 16.040 4.471 -22.087 1.00 90.38 192 PRO A O 1
ATOM 1527 N N . ASP A 1 193 ? 14.466 6.007 -22.506 1.00 91.25 193 ASP A N 1
ATOM 1528 C CA . ASP A 1 193 ? 15.234 7.207 -22.161 1.00 91.25 193 ASP A CA 1
ATOM 1529 C C . ASP A 1 193 ? 15.032 7.680 -20.710 1.00 91.25 193 ASP A C 1
ATOM 1531 O O . ASP A 1 193 ? 15.579 8.707 -20.309 1.00 91.25 193 ASP A O 1
ATOM 1535 N N . ALA A 1 194 ? 14.291 6.922 -19.897 1.00 94.94 194 ALA A N 1
ATOM 1536 C CA . ALA A 1 194 ? 13.944 7.306 -18.535 1.00 94.94 194 ALA A CA 1
ATOM 1537 C C . ALA A 1 194 ? 15.187 7.605 -17.668 1.00 94.94 194 ALA A C 1
ATOM 1539 O O . ALA A 1 194 ? 16.032 6.732 -17.476 1.00 94.94 194 ALA A O 1
ATOM 1540 N N . PRO A 1 195 ? 15.347 8.797 -17.080 1.00 95.50 195 PRO A N 1
ATOM 1541 C CA . PRO A 1 195 ? 16.410 9.037 -16.115 1.00 95.50 195 PRO A CA 1
ATOM 1542 C C . PRO A 1 195 ? 16.063 8.443 -14.743 1.00 95.50 195 PRO A C 1
ATOM 1544 O O . PRO A 1 195 ? 14.922 8.514 -14.279 1.00 95.50 195 PRO A O 1
ATOM 1547 N N . TRP A 1 196 ? 17.078 7.923 -14.050 1.00 96.56 196 TRP A N 1
ATOM 1548 C CA . TRP A 1 196 ? 16.979 7.645 -12.619 1.00 96.56 196 TRP A CA 1
ATOM 1549 C C . TRP A 1 196 ? 17.003 8.945 -11.823 1.00 96.56 196 TRP A C 1
ATOM 1551 O O . TRP A 1 196 ? 17.793 9.849 -12.103 1.00 96.56 196 TRP A O 1
ATOM 1561 N N . VAL A 1 197 ? 16.184 9.019 -10.777 1.00 94.56 197 VAL A N 1
ATOM 1562 C CA . VAL A 1 197 ? 16.370 10.015 -9.727 1.00 94.56 197 VAL A CA 1
ATOM 1563 C C . VAL A 1 197 ? 17.399 9.449 -8.755 1.00 94.56 197 VAL A C 1
ATOM 1565 O O . VAL A 1 197 ? 17.176 8.403 -8.145 1.00 94.56 197 VAL A O 1
ATOM 1568 N N . MET A 1 198 ? 18.535 10.127 -8.625 1.00 94.19 198 MET A N 1
ATOM 1569 C CA . MET A 1 198 ? 19.661 9.674 -7.807 1.00 94.19 198 MET A CA 1
ATOM 1570 C C . MET A 1 198 ? 19.549 10.166 -6.358 1.00 94.19 198 MET A C 1
ATOM 1572 O O . MET A 1 198 ? 18.838 11.131 -6.057 1.00 94.19 198 MET A O 1
ATOM 1576 N N . ASP A 1 199 ? 20.226 9.480 -5.439 1.00 89.62 199 ASP A N 1
ATOM 1577 C CA . ASP A 1 199 ? 20.380 9.937 -4.059 1.00 89.62 199 ASP A CA 1
ATOM 1578 C C . ASP A 1 199 ? 21.236 11.215 -3.957 1.00 89.62 199 ASP A C 1
ATOM 1580 O O . ASP A 1 199 ? 21.833 11.674 -4.931 1.00 89.62 199 ASP A O 1
ATOM 1584 N N . SER A 1 200 ? 21.313 11.809 -2.761 1.00 89.06 200 SER A N 1
ATOM 1585 C CA . SER A 1 200 ? 22.060 13.060 -2.534 1.00 89.06 200 SER A CA 1
ATOM 1586 C C . SER A 1 200 ? 23.547 12.962 -2.885 1.00 89.06 200 SER A C 1
ATOM 1588 O O . SER A 1 200 ? 24.184 13.975 -3.157 1.00 89.06 200 SER A O 1
ATOM 1590 N N . ASN A 1 201 ? 24.100 11.748 -2.873 1.00 89.62 201 ASN A N 1
ATOM 1591 C CA . ASN A 1 201 ? 25.503 11.477 -3.168 1.00 89.62 201 ASN A CA 1
ATOM 1592 C C . ASN A 1 201 ? 25.733 11.084 -4.634 1.00 89.62 201 ASN A C 1
ATOM 1594 O O . ASN A 1 201 ? 26.872 10.809 -5.010 1.00 89.62 201 ASN A O 1
ATOM 1598 N N . ASN A 1 202 ? 24.672 11.032 -5.442 1.00 88.06 202 ASN A N 1
ATOM 1599 C CA . ASN A 1 202 ? 24.683 10.597 -6.832 1.00 88.06 202 ASN A CA 1
ATOM 1600 C C . ASN A 1 202 ? 25.278 9.187 -7.044 1.00 88.06 202 ASN A C 1
ATOM 1602 O O . ASN A 1 202 ? 25.893 8.915 -8.073 1.00 88.06 202 ASN A O 1
ATOM 1606 N N . LYS A 1 203 ? 25.138 8.295 -6.053 1.00 86.50 203 LYS A N 1
ATOM 1607 C CA . LYS A 1 203 ? 25.736 6.946 -6.062 1.00 86.50 203 LYS A CA 1
ATOM 1608 C C . LYS A 1 203 ? 24.739 5.848 -6.378 1.00 86.50 203 LYS A C 1
ATOM 1610 O O . LYS A 1 203 ? 25.121 4.846 -6.972 1.00 86.50 203 LYS A O 1
ATOM 1615 N N . LYS A 1 204 ? 23.486 6.009 -5.955 1.00 87.94 204 LYS A N 1
ATOM 1616 C CA . LYS A 1 204 ? 22.443 5.003 -6.168 1.00 87.94 204 LYS A CA 1
ATOM 1617 C C . LYS A 1 204 ? 21.134 5.644 -6.618 1.00 87.94 204 LYS A C 1
ATOM 1619 O O . LYS A 1 204 ? 20.799 6.730 -6.135 1.00 87.94 204 LYS A O 1
ATOM 1624 N N . PRO A 1 205 ? 20.379 4.976 -7.499 1.00 93.44 205 PRO A N 1
ATOM 1625 C CA . PRO A 1 205 ? 19.004 5.351 -7.779 1.00 93.44 205 PRO A CA 1
ATOM 1626 C C . PRO A 1 205 ? 18.164 5.323 -6.493 1.00 93.44 205 PRO A C 1
ATOM 1628 O O . PRO A 1 205 ? 18.203 4.352 -5.737 1.00 93.44 205 PRO A O 1
ATOM 1631 N N . LYS A 1 206 ? 17.398 6.387 -6.237 1.00 93.94 206 LYS A N 1
ATOM 1632 C CA . LYS A 1 206 ? 16.388 6.444 -5.165 1.00 93.94 206 LYS A CA 1
ATOM 1633 C C . LYS A 1 206 ? 14.958 6.294 -5.685 1.00 93.94 206 LYS A C 1
ATOM 1635 O O . LYS A 1 206 ? 14.058 6.027 -4.895 1.00 93.94 206 LYS A O 1
ATOM 1640 N N . GLY A 1 207 ? 14.746 6.475 -6.988 1.00 94.94 207 GLY A N 1
ATOM 1641 C CA . GLY A 1 207 ? 13.426 6.419 -7.606 1.00 94.94 207 GLY A CA 1
ATOM 1642 C C . GLY A 1 207 ? 13.436 6.862 -9.066 1.00 94.94 207 GLY A C 1
ATOM 1643 O O . GLY A 1 207 ? 14.494 7.038 -9.669 1.00 94.94 207 GLY A O 1
ATOM 1644 N N . MET A 1 208 ? 12.249 7.070 -9.624 1.00 95.94 208 MET A N 1
ATOM 1645 C CA . MET A 1 208 ? 12.024 7.505 -11.004 1.00 95.94 208 MET A CA 1
ATOM 1646 C C . MET A 1 208 ? 10.788 8.401 -11.061 1.00 95.94 208 MET A C 1
ATOM 1648 O O . MET A 1 208 ? 9.840 8.196 -10.307 1.00 95.94 208 MET A O 1
ATOM 1652 N N . ARG A 1 209 ? 10.756 9.390 -11.960 1.00 94.62 209 ARG A N 1
ATOM 1653 C CA . ARG A 1 209 ? 9.528 10.175 -12.156 1.00 94.62 209 ARG A CA 1
ATOM 1654 C C . ARG A 1 209 ? 8.442 9.322 -12.796 1.00 94.62 209 ARG A C 1
ATOM 1656 O O . ARG A 1 209 ? 8.697 8.647 -13.790 1.00 94.62 209 ARG A O 1
ATOM 1663 N N . PHE A 1 210 ? 7.218 9.447 -12.294 1.00 92.50 210 PHE A N 1
ATOM 1664 C CA . PHE A 1 210 ? 6.058 8.703 -12.791 1.00 92.50 210 PHE A CA 1
ATOM 1665 C C . PHE A 1 210 ? 5.826 8.875 -14.292 1.00 92.50 210 PHE A C 1
ATOM 1667 O O . PHE A 1 210 ? 5.441 7.929 -14.972 1.00 92.50 210 PHE A O 1
ATOM 1674 N N . ALA A 1 211 ? 6.120 10.059 -14.838 1.00 92.62 211 ALA A N 1
ATOM 1675 C CA . ALA A 1 211 ? 5.977 10.347 -16.263 1.00 92.62 211 ALA A CA 1
ATOM 1676 C C . ALA A 1 211 ? 6.698 9.328 -17.167 1.00 92.62 211 ALA A C 1
ATOM 1678 O O . ALA A 1 211 ? 6.166 8.998 -18.227 1.00 92.62 211 ALA A O 1
ATOM 1679 N N . TYR A 1 212 ? 7.844 8.801 -16.720 1.00 96.44 212 TYR A N 1
ATOM 1680 C CA . TYR A 1 212 ? 8.690 7.889 -17.490 1.00 96.44 212 TYR A CA 1
ATOM 1681 C C . TYR A 1 212 ? 8.299 6.414 -17.389 1.00 96.44 212 TYR A C 1
ATOM 1683 O O . TYR A 1 212 ? 8.857 5.602 -18.127 1.00 96.44 212 TYR A O 1
ATOM 1691 N N . LEU A 1 213 ? 7.361 6.060 -16.508 1.00 93.19 213 LEU A N 1
ATOM 1692 C CA . LEU A 1 213 ? 6.852 4.696 -16.405 1.00 93.19 213 LEU A CA 1
ATOM 1693 C C . LEU A 1 213 ? 6.019 4.320 -17.637 1.00 93.19 213 LEU A C 1
ATOM 1695 O O . LEU A 1 213 ? 5.327 5.167 -18.222 1.00 93.19 213 LEU A O 1
ATOM 1699 N N . THR A 1 214 ? 6.060 3.041 -18.010 1.00 93.56 214 THR A N 1
ATOM 1700 C CA . THR A 1 214 ? 5.163 2.474 -19.029 1.00 93.56 214 THR A CA 1
ATOM 1701 C C . THR A 1 214 ? 3.702 2.561 -18.569 1.00 93.56 214 THR A C 1
ATOM 1703 O O . THR A 1 214 ? 3.422 2.751 -17.384 1.00 93.56 214 THR A O 1
ATOM 1706 N N . ARG A 1 215 ? 2.738 2.433 -19.497 1.00 87.44 215 ARG A N 1
ATOM 1707 C CA . ARG A 1 215 ? 1.298 2.448 -19.156 1.00 87.44 215 ARG A CA 1
ATOM 1708 C C . ARG A 1 215 ? 0.974 1.403 -18.084 1.00 87.44 215 ARG A C 1
ATOM 1710 O O . ARG A 1 215 ? 0.311 1.728 -17.108 1.00 87.44 215 ARG A O 1
ATOM 1717 N N . GLU A 1 216 ? 1.501 0.193 -18.237 1.00 85.12 216 GLU A N 1
ATOM 1718 C CA . GLU A 1 216 ? 1.292 -0.904 -17.290 1.00 85.12 216 GLU A CA 1
ATOM 1719 C C . GLU A 1 216 ? 1.919 -0.619 -15.917 1.00 85.12 216 GLU A C 1
ATOM 1721 O O . GLU A 1 216 ? 1.248 -0.747 -14.894 1.00 85.12 216 GLU A O 1
ATOM 1726 N N 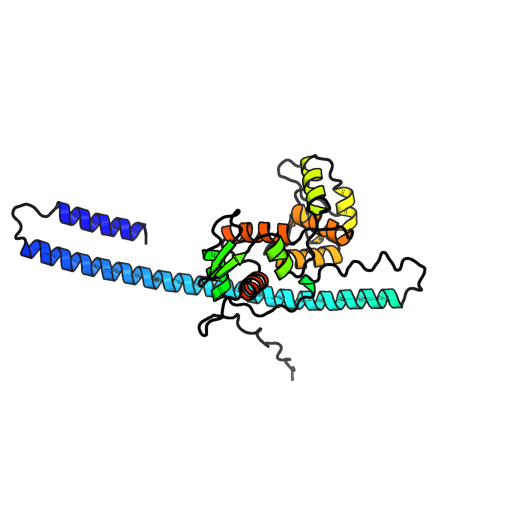. ALA A 1 217 ? 3.166 -0.137 -15.878 1.00 90.19 217 ALA A N 1
ATOM 1727 C CA . ALA A 1 217 ? 3.826 0.233 -14.628 1.00 90.19 217 ALA A CA 1
ATOM 1728 C C . ALA A 1 217 ? 3.091 1.362 -13.884 1.00 90.19 217 ALA A C 1
ATOM 1730 O O . ALA A 1 217 ? 3.031 1.356 -12.655 1.00 90.19 217 ALA A O 1
ATOM 1731 N N . LYS A 1 218 ? 2.488 2.316 -14.609 1.00 89.69 218 LYS A N 1
ATOM 1732 C CA . LYS A 1 218 ? 1.630 3.359 -14.017 1.00 89.69 218 LYS A CA 1
ATOM 1733 C C . LYS A 1 218 ? 0.381 2.762 -13.376 1.00 89.69 218 LYS A C 1
ATOM 1735 O O . LYS A 1 218 ? 0.046 3.142 -12.258 1.00 89.69 218 LYS A O 1
ATOM 1740 N N . THR A 1 219 ? -0.278 1.815 -14.040 1.00 85.25 219 THR A N 1
ATOM 1741 C CA . THR A 1 219 ? -1.432 1.108 -13.466 1.00 85.25 219 THR A CA 1
ATOM 1742 C C . THR A 1 219 ? -1.042 0.371 -12.187 1.00 85.25 219 THR A C 1
ATOM 1744 O O . THR A 1 219 ? -1.707 0.532 -11.165 1.00 85.25 219 THR A O 1
ATOM 1747 N N . TRP A 1 220 ? 0.081 -0.354 -12.193 1.00 89.12 220 TRP A N 1
ATOM 1748 C CA . TRP A 1 220 ? 0.588 -1.015 -10.989 1.00 89.12 220 TRP A CA 1
ATOM 1749 C C . TRP A 1 220 ? 0.929 -0.033 -9.869 1.00 89.12 220 TRP A C 1
ATOM 1751 O O . TRP A 1 220 ? 0.580 -0.284 -8.717 1.00 89.12 220 TRP A O 1
ATOM 1761 N N . GLN A 1 221 ? 1.541 1.110 -10.191 1.00 89.81 221 GLN A N 1
ATOM 1762 C CA . GLN A 1 221 ? 1.782 2.176 -9.219 1.00 89.81 221 GLN A CA 1
ATOM 1763 C C . GLN A 1 221 ? 0.482 2.647 -8.564 1.00 89.81 221 GLN A C 1
ATOM 1765 O O . GLN A 1 221 ? 0.449 2.815 -7.347 1.00 89.81 221 GLN A O 1
ATOM 1770 N N . HIS A 1 222 ? -0.579 2.865 -9.344 1.00 82.75 222 HIS A N 1
ATOM 1771 C CA . HIS A 1 222 ? -1.878 3.251 -8.797 1.00 82.75 222 HIS A CA 1
ATOM 1772 C C . HIS A 1 222 ? -2.437 2.170 -7.874 1.00 82.75 222 HIS A C 1
ATOM 1774 O O . HIS A 1 222 ? -2.806 2.476 -6.745 1.00 82.75 222 HIS A O 1
ATOM 1780 N N . ILE A 1 223 ? -2.413 0.903 -8.293 1.00 83.62 223 ILE A N 1
ATOM 1781 C CA . ILE A 1 223 ? -2.863 -0.215 -7.454 1.00 83.62 223 ILE A CA 1
ATOM 1782 C C . ILE A 1 223 ? -2.079 -0.241 -6.133 1.00 83.62 223 ILE A C 1
ATOM 1784 O O . ILE A 1 223 ? -2.669 -0.226 -5.052 1.00 83.62 223 ILE A O 1
ATOM 1788 N N . PHE A 1 224 ? -0.747 -0.218 -6.174 1.00 88.00 224 PHE A N 1
ATOM 1789 C CA . PHE A 1 224 ? 0.047 -0.288 -4.947 1.00 88.00 224 PHE A CA 1
ATOM 1790 C C . PHE A 1 224 ? -0.113 0.936 -4.061 1.00 88.00 224 PHE A C 1
ATOM 1792 O O . PHE A 1 224 ? -0.146 0.773 -2.844 1.00 88.00 224 PHE A O 1
ATOM 1799 N N . ALA A 1 225 ? -0.289 2.125 -4.635 1.00 83.75 225 ALA A N 1
ATOM 1800 C CA . ALA A 1 225 ? -0.530 3.343 -3.874 1.00 83.75 225 ALA A CA 1
ATOM 1801 C C . ALA A 1 225 ? -1.841 3.329 -3.075 1.00 83.75 225 ALA A C 1
ATOM 1803 O O . ALA A 1 225 ? -2.014 4.179 -2.209 1.00 83.75 225 ALA A O 1
ATOM 1804 N N . HIS A 1 226 ? -2.748 2.385 -3.331 1.00 76.44 226 HIS A N 1
ATOM 1805 C CA . HIS A 1 226 ? -3.997 2.242 -2.580 1.00 76.44 226 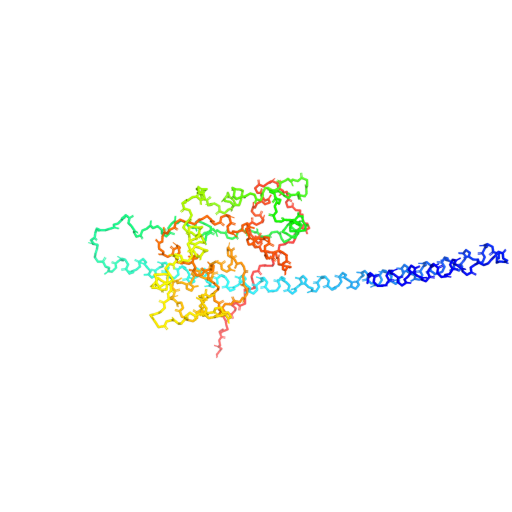HIS A CA 1
ATOM 1806 C C . HIS A 1 226 ? -4.032 0.969 -1.729 1.00 76.44 226 HIS A C 1
ATOM 1808 O O . HIS A 1 226 ? -4.527 0.999 -0.603 1.00 76.44 226 HIS A O 1
ATOM 1814 N N . TYR A 1 227 ? -3.462 -0.132 -2.224 1.00 79.44 227 TYR A N 1
ATOM 1815 C CA . TYR A 1 227 ? -3.608 -1.449 -1.598 1.00 79.44 227 TYR A CA 1
ATOM 1816 C C . TYR A 1 227 ? -2.382 -1.954 -0.837 1.00 79.44 227 TYR A C 1
ATOM 1818 O O . TYR A 1 227 ? -2.517 -2.877 -0.040 1.00 79.44 227 TYR A O 1
ATOM 1826 N N . VAL A 1 228 ? -1.191 -1.384 -1.057 1.00 85.94 228 VAL A N 1
ATOM 1827 C CA . VAL A 1 228 ? 0.054 -1.922 -0.469 1.00 85.94 228 VAL A CA 1
ATOM 1828 C C . VAL A 1 228 ? 0.884 -0.854 0.233 1.00 85.94 228 VAL A C 1
ATOM 1830 O O . VAL A 1 228 ? 1.363 -1.086 1.338 1.00 85.94 228 VAL A O 1
ATOM 1833 N N . PHE A 1 229 ? 1.038 0.317 -0.379 1.00 86.31 229 PHE A N 1
ATOM 1834 C CA . PHE A 1 229 ? 1.804 1.448 0.133 1.00 86.31 229 PHE A CA 1
ATOM 1835 C C . PHE A 1 229 ? 1.035 2.762 -0.071 1.00 86.31 229 PHE A C 1
ATOM 1837 O O . PHE A 1 229 ? 1.336 3.496 -1.014 1.00 86.31 229 PHE A O 1
ATOM 1844 N N . PRO A 1 230 ? 0.058 3.078 0.801 1.00 80.38 230 PRO A N 1
ATOM 1845 C CA . PRO A 1 230 ? -0.715 4.306 0.746 1.00 80.38 230 PRO A CA 1
ATOM 1846 C C . PRO A 1 230 ? 0.172 5.537 0.618 1.00 80.38 230 PRO A C 1
ATOM 1848 O O . PRO A 1 230 ? 1.019 5.802 1.473 1.00 80.38 230 PRO A O 1
ATOM 1851 N N . THR A 1 231 ? -0.009 6.273 -0.476 1.00 77.12 231 THR A N 1
ATOM 1852 C CA . THR A 1 231 ? 0.701 7.523 -0.754 1.00 77.12 231 THR A CA 1
ATOM 1853 C C . THR A 1 231 ? -0.199 8.486 -1.514 1.00 77.12 231 THR A C 1
ATOM 1855 O O . THR A 1 231 ? -0.970 8.091 -2.386 1.00 77.12 231 THR A O 1
ATOM 1858 N N . THR A 1 232 ? -0.070 9.771 -1.202 1.00 69.12 232 THR A N 1
ATOM 1859 C CA . THR A 1 232 ? -0.733 10.873 -1.913 1.00 69.12 232 THR A CA 1
ATOM 1860 C C . THR A 1 232 ? 0.188 11.530 -2.945 1.00 69.12 232 THR A C 1
ATOM 1862 O O . THR A 1 232 ? -0.258 12.320 -3.777 1.00 69.12 232 THR A O 1
ATOM 1865 N N . HIS A 1 233 ? 1.482 11.191 -2.938 1.00 72.62 233 HIS A N 1
ATOM 1866 C CA . HIS A 1 233 ? 2.484 11.757 -3.834 1.00 72.62 233 HIS A CA 1
ATOM 1867 C C . HIS A 1 233 ? 2.831 10.779 -4.960 1.00 72.62 233 HIS A C 1
ATOM 1869 O O . HIS A 1 233 ? 3.338 9.687 -4.711 1.00 72.62 233 HIS A O 1
ATOM 1875 N N . PHE A 1 234 ? 2.599 11.211 -6.204 1.00 80.31 234 PHE A N 1
ATOM 1876 C CA . PHE A 1 234 ? 2.787 10.395 -7.411 1.00 80.31 234 PHE A CA 1
ATOM 1877 C C . PHE A 1 234 ? 3.842 10.947 -8.376 1.00 80.31 234 PHE A C 1
ATOM 1879 O O . PHE A 1 234 ? 4.063 10.369 -9.428 1.00 80.31 234 PHE A O 1
ATOM 1886 N N . SER A 1 235 ? 4.503 12.063 -8.072 1.00 85.06 235 SER A N 1
ATOM 1887 C CA . SER A 1 235 ? 5.436 12.695 -9.019 1.00 85.06 235 SER A CA 1
ATOM 1888 C C . SER A 1 235 ? 6.731 11.895 -9.193 1.00 85.06 235 SER A C 1
ATOM 1890 O O . SER A 1 235 ? 7.216 11.708 -10.312 1.00 85.06 235 SER A O 1
ATOM 1892 N N . GLU A 1 236 ? 7.286 11.416 -8.079 1.00 92.12 236 GLU A N 1
ATOM 1893 C CA . GLU A 1 236 ? 8.491 10.590 -8.015 1.00 92.12 236 GLU A CA 1
ATOM 1894 C C . GLU A 1 236 ? 8.159 9.300 -7.281 1.00 92.12 236 GLU A C 1
ATOM 1896 O O . GLU A 1 236 ? 7.727 9.322 -6.131 1.00 92.12 236 GLU A O 1
ATOM 1901 N N . ILE A 1 237 ? 8.357 8.181 -7.966 1.00 93.62 237 ILE A N 1
ATOM 1902 C CA . ILE A 1 237 ? 8.078 6.856 -7.445 1.00 93.62 237 ILE A CA 1
ATOM 1903 C C . ILE A 1 237 ? 9.358 6.325 -6.795 1.00 93.62 237 ILE A C 1
ATOM 1905 O O . ILE A 1 237 ? 10.389 6.242 -7.478 1.00 93.62 237 ILE A O 1
ATOM 1909 N N . PRO A 1 238 ? 9.337 6.015 -5.489 1.00 92.69 238 PRO A N 1
ATOM 1910 C CA . PRO A 1 238 ? 10.522 5.544 -4.793 1.00 92.69 238 PRO A CA 1
ATOM 1911 C C . PRO A 1 238 ? 10.900 4.113 -5.204 1.00 92.69 238 PRO A C 1
ATOM 1913 O O . PRO A 1 238 ? 10.097 3.354 -5.748 1.00 92.69 238 PRO A O 1
ATOM 1916 N N . MET A 1 239 ? 12.178 3.774 -5.012 1.00 94.00 239 MET A N 1
ATOM 1917 C CA . MET A 1 239 ? 12.778 2.533 -5.522 1.00 94.00 239 MET A CA 1
ATOM 1918 C C . MET A 1 239 ? 12.098 1.263 -5.000 1.00 94.00 239 MET A C 1
ATOM 1920 O O . MET A 1 239 ? 12.009 0.284 -5.732 1.00 94.00 239 MET A O 1
ATOM 1924 N N . ASP A 1 240 ? 11.607 1.280 -3.762 1.00 91.75 240 ASP A N 1
ATOM 1925 C CA . ASP A 1 240 ? 10.821 0.189 -3.184 1.00 91.75 240 ASP A CA 1
ATOM 1926 C C . ASP A 1 240 ? 9.584 -0.115 -4.038 1.00 91.75 240 ASP A C 1
ATOM 1928 O O . ASP A 1 240 ? 9.379 -1.254 -4.450 1.00 91.75 240 ASP A O 1
ATOM 1932 N N . ILE A 1 241 ? 8.811 0.899 -4.425 1.00 93.12 241 ILE A N 1
ATOM 1933 C CA . ILE A 1 241 ? 7.629 0.668 -5.261 1.00 93.12 241 ILE A CA 1
ATOM 1934 C C . ILE A 1 241 ? 8.013 0.245 -6.683 1.00 93.12 241 ILE A C 1
ATOM 1936 O O . ILE A 1 241 ? 7.392 -0.655 -7.241 1.00 93.12 241 ILE A O 1
ATOM 1940 N N . LEU A 1 242 ? 9.072 0.824 -7.259 1.00 96.06 242 LEU A N 1
ATOM 1941 C CA . LEU A 1 242 ? 9.554 0.434 -8.592 1.00 96.06 242 LEU A CA 1
ATOM 1942 C C . LEU A 1 242 ? 9.964 -1.040 -8.651 1.00 96.06 242 LEU A C 1
ATOM 1944 O O . LEU A 1 242 ? 9.611 -1.738 -9.598 1.00 96.06 242 LEU A O 1
ATOM 1948 N N . VAL A 1 243 ? 10.671 -1.526 -7.629 1.00 96.62 243 VAL A N 1
ATOM 1949 C CA . VAL A 1 243 ? 11.052 -2.939 -7.500 1.00 96.62 243 VAL A CA 1
ATOM 1950 C C . VAL A 1 243 ? 9.817 -3.827 -7.381 1.00 96.62 243 VAL A C 1
ATOM 1952 O O . VAL A 1 243 ? 9.766 -4.878 -8.020 1.00 96.62 243 VAL A O 1
ATOM 1955 N N . LEU A 1 244 ? 8.817 -3.412 -6.597 1.00 95.06 244 LEU A N 1
ATOM 1956 C CA . LEU A 1 244 ? 7.560 -4.146 -6.473 1.00 95.06 244 LEU A CA 1
ATOM 1957 C C . LEU A 1 244 ? 6.831 -4.250 -7.823 1.00 95.06 244 LEU A C 1
ATOM 1959 O O . LEU A 1 244 ? 6.405 -5.343 -8.196 1.00 95.06 244 LEU A O 1
ATOM 1963 N N . ILE A 1 245 ? 6.750 -3.146 -8.573 1.00 94.88 245 ILE A N 1
ATOM 1964 C CA . ILE A 1 245 ? 6.192 -3.114 -9.933 1.00 94.88 245 ILE A CA 1
ATOM 1965 C C . ILE A 1 245 ? 6.944 -4.083 -10.844 1.00 94.88 245 ILE A C 1
ATOM 1967 O O . ILE A 1 245 ? 6.310 -4.911 -11.490 1.00 94.88 245 ILE A O 1
ATOM 1971 N N . GLY A 1 246 ? 8.280 -4.044 -10.846 1.00 96.00 246 GLY A N 1
ATOM 1972 C CA . GLY A 1 246 ? 9.092 -4.970 -11.638 1.00 96.00 246 GLY A CA 1
ATOM 1973 C C . GLY A 1 246 ? 8.827 -6.434 -11.291 1.00 96.00 246 GLY A C 1
ATOM 1974 O O . GLY A 1 246 ? 8.611 -7.241 -12.189 1.00 96.00 246 GLY A O 1
ATOM 1975 N N . CYS A 1 247 ? 8.749 -6.768 -9.997 1.00 93.62 247 CYS A N 1
ATOM 1976 C CA . CYS A 1 247 ? 8.440 -8.130 -9.557 1.00 93.62 247 CYS A CA 1
ATOM 1977 C C . CYS A 1 247 ? 7.103 -8.617 -10.126 1.00 93.62 247 CYS A C 1
ATOM 1979 O O . CYS A 1 247 ? 7.037 -9.728 -10.643 1.00 93.62 247 CYS A O 1
ATOM 1981 N N . VAL A 1 248 ? 6.053 -7.795 -10.054 1.00 90.62 248 VAL A N 1
ATOM 1982 C CA . VAL A 1 248 ? 4.720 -8.180 -10.536 1.00 90.62 248 VAL A CA 1
ATOM 1983 C C . VAL A 1 248 ? 4.648 -8.229 -12.060 1.00 90.62 248 VAL A C 1
ATOM 1985 O O . VAL A 1 248 ? 4.108 -9.192 -12.596 1.00 90.62 248 VAL A O 1
ATOM 1988 N N . MET A 1 249 ? 5.234 -7.255 -12.760 1.00 90.69 249 MET A N 1
ATOM 1989 C CA . MET A 1 249 ? 5.272 -7.240 -14.228 1.00 90.69 249 MET A CA 1
ATOM 1990 C C . MET A 1 249 ? 6.062 -8.421 -14.809 1.00 90.69 249 MET A C 1
ATOM 1992 O O . MET A 1 249 ? 5.732 -8.920 -15.878 1.00 90.69 249 MET A O 1
ATOM 1996 N N . GLU A 1 250 ? 7.080 -8.914 -14.099 1.00 89.25 250 GLU A N 1
ATOM 1997 C CA . GLU A 1 250 ? 7.810 -10.133 -14.471 1.00 89.25 250 GLU A CA 1
ATOM 1998 C C . GLU A 1 250 ? 7.107 -11.429 -14.011 1.00 89.25 250 GLU A C 1
ATOM 2000 O O . GLU A 1 250 ? 7.672 -12.514 -14.146 1.00 89.25 250 GLU A O 1
ATOM 2005 N N . GLY A 1 251 ? 5.910 -11.344 -13.417 1.00 83.81 251 GLY A N 1
ATOM 2006 C CA . GLY A 1 251 ? 5.163 -12.501 -12.910 1.00 83.81 251 GLY A CA 1
ATOM 2007 C C . GLY A 1 251 ? 5.812 -13.191 -11.703 1.00 83.81 251 GLY A C 1
ATOM 2008 O O . GLY A 1 251 ? 5.506 -14.349 -11.405 1.00 83.81 251 GLY A O 1
ATOM 2009 N N . LYS A 1 252 ? 6.726 -12.508 -11.003 1.00 87.94 252 LYS A N 1
ATOM 2010 C CA . LYS A 1 252 ? 7.447 -13.049 -9.848 1.00 87.94 252 LYS A CA 1
ATOM 2011 C C . LYS A 1 252 ? 6.593 -13.007 -8.586 1.00 87.94 252 LYS A C 1
ATOM 2013 O O . LYS A 1 252 ? 5.705 -12.177 -8.406 1.00 87.94 252 LYS A O 1
ATOM 2018 N N . GLU A 1 253 ? 6.899 -13.911 -7.664 1.00 86.38 253 GLU A N 1
ATOM 2019 C CA . GLU A 1 253 ? 6.137 -14.059 -6.426 1.00 86.38 253 GLU A CA 1
ATOM 2020 C C . GLU A 1 253 ? 6.450 -12.947 -5.424 1.00 86.38 253 GLU A C 1
ATOM 2022 O O . GLU A 1 253 ? 7.613 -12.654 -5.137 1.00 86.38 253 GLU A O 1
ATOM 2027 N N . VAL A 1 254 ? 5.405 -12.370 -4.831 1.00 88.44 254 VAL A N 1
ATOM 2028 C CA . VAL A 1 254 ? 5.514 -11.322 -3.815 1.00 88.44 254 VAL A CA 1
ATOM 2029 C C . VAL A 1 254 ? 4.649 -11.681 -2.608 1.00 88.44 254 VAL A C 1
ATOM 2031 O O . VAL A 1 254 ? 3.481 -12.035 -2.749 1.00 88.44 254 VAL A O 1
ATOM 2034 N N . ASN A 1 255 ? 5.217 -11.557 -1.406 1.00 89.38 255 ASN A N 1
ATOM 2035 C CA . ASN A 1 255 ? 4.467 -11.646 -0.152 1.00 89.38 255 ASN A CA 1
ATOM 2036 C C . ASN A 1 255 ? 3.828 -10.280 0.165 1.00 89.38 255 ASN A C 1
ATOM 2038 O O . ASN A 1 255 ? 4.421 -9.455 0.864 1.00 89.38 255 ASN A O 1
ATOM 2042 N N . PHE A 1 256 ? 2.630 -10.036 -0.373 1.00 88.75 256 PHE A N 1
ATOM 2043 C CA . PHE A 1 256 ? 1.859 -8.818 -0.099 1.00 88.75 256 PHE A CA 1
ATOM 2044 C C . PHE A 1 256 ? 1.465 -8.648 1.369 1.00 88.75 256 PHE A C 1
ATOM 2046 O O . PHE A 1 256 ? 1.625 -7.531 1.861 1.00 88.75 256 PHE A O 1
ATOM 2053 N N . PRO A 1 257 ? 1.027 -9.693 2.101 1.00 90.19 257 PRO A N 1
ATOM 2054 C CA . PRO A 1 257 ? 0.689 -9.540 3.514 1.00 90.19 257 PRO A CA 1
ATOM 2055 C C . PRO A 1 257 ? 1.806 -8.919 4.360 1.00 90.19 257 PRO A C 1
ATOM 2057 O O . PRO A 1 257 ? 1.546 -8.012 5.153 1.00 90.19 257 PRO A O 1
ATOM 2060 N N . ARG A 1 258 ? 3.067 -9.311 4.127 1.00 89.44 258 ARG A N 1
ATOM 2061 C CA . ARG A 1 258 ? 4.234 -8.684 4.773 1.00 89.44 258 ARG A CA 1
ATOM 2062 C C . ARG A 1 258 ? 4.356 -7.193 4.445 1.00 89.44 258 ARG A C 1
ATOM 2064 O O . ARG A 1 258 ? 4.635 -6.389 5.337 1.00 89.44 258 ARG A O 1
ATOM 2071 N N . LEU A 1 259 ? 4.180 -6.817 3.176 1.00 90.12 259 LEU A N 1
ATOM 2072 C CA . LEU A 1 259 ? 4.300 -5.424 2.727 1.00 90.12 259 LEU A CA 1
ATOM 2073 C C . LEU A 1 259 ? 3.177 -4.554 3.298 1.00 90.12 259 LEU A C 1
ATOM 2075 O O . LEU A 1 259 ? 3.450 -3.479 3.828 1.00 90.12 259 LEU A O 1
ATOM 2079 N N . VAL A 1 260 ? 1.944 -5.061 3.279 1.00 90.62 260 VAL A N 1
ATOM 2080 C CA . VAL A 1 260 ? 0.772 -4.405 3.866 1.00 90.62 260 VAL A CA 1
ATOM 2081 C C . VAL A 1 260 ? 0.959 -4.219 5.368 1.00 90.62 260 VAL A C 1
ATOM 2083 O O . VAL A 1 260 ? 0.820 -3.099 5.850 1.00 90.62 260 VAL A O 1
ATOM 2086 N N . ARG A 1 261 ? 1.379 -5.256 6.109 1.00 91.06 261 ARG A N 1
ATOM 2087 C CA . ARG A 1 261 ? 1.678 -5.152 7.551 1.00 91.06 261 ARG A CA 1
ATOM 2088 C C . ARG A 1 261 ? 2.705 -4.061 7.841 1.00 91.06 261 ARG A C 1
ATOM 2090 O O . ARG A 1 261 ? 2.520 -3.240 8.739 1.00 91.06 261 ARG A O 1
ATOM 2097 N N . HIS A 1 262 ? 3.786 -4.033 7.061 1.00 88.75 262 HIS A N 1
ATOM 2098 C CA . HIS A 1 262 ? 4.822 -3.014 7.192 1.00 88.75 262 HIS A CA 1
ATOM 2099 C C . HIS A 1 262 ? 4.283 -1.603 6.900 1.00 88.75 262 HIS A C 1
ATOM 2101 O O . HIS A 1 262 ? 4.613 -0.649 7.609 1.00 88.75 262 HIS A O 1
ATOM 2107 N N . SER A 1 263 ? 3.431 -1.470 5.883 1.00 88.38 263 SER A N 1
ATOM 2108 C CA . SER A 1 263 ? 2.813 -0.203 5.504 1.00 88.38 263 SER A CA 1
ATOM 2109 C C . SER A 1 263 ? 1.783 0.291 6.523 1.00 88.38 263 SER A C 1
ATOM 2111 O O . SER A 1 263 ? 1.806 1.475 6.858 1.00 88.38 263 SER A O 1
ATOM 2113 N N . MET A 1 264 ? 0.958 -0.601 7.090 1.00 89.75 264 MET A N 1
ATOM 2114 C CA . MET A 1 264 ? -0.023 -0.279 8.135 1.00 89.75 264 MET A CA 1
ATOM 2115 C C . MET A 1 264 ? 0.629 0.501 9.272 1.00 89.75 264 MET A C 1
ATOM 2117 O O . MET A 1 264 ? 0.142 1.560 9.652 1.00 89.75 264 MET A O 1
ATOM 2121 N N . TRP A 1 265 ? 1.764 0.006 9.777 1.00 86.00 265 TRP A N 1
ATOM 2122 C CA . TRP A 1 265 ? 2.504 0.683 10.838 1.00 86.00 265 TRP A CA 1
ATOM 2123 C C . TRP A 1 265 ? 3.060 2.035 10.384 1.00 86.00 265 TRP A C 1
ATOM 2125 O O . TRP A 1 265 ? 2.888 3.035 11.077 1.00 86.00 265 TRP A O 1
ATOM 2135 N N . ARG A 1 266 ? 3.710 2.085 9.213 1.00 82.75 266 ARG A N 1
ATOM 2136 C CA . ARG A 1 266 ? 4.355 3.308 8.709 1.00 82.75 266 ARG A CA 1
ATOM 2137 C C . ARG A 1 266 ? 3.372 4.440 8.432 1.00 82.75 266 ARG A C 1
ATOM 2139 O O . ARG A 1 266 ? 3.680 5.578 8.759 1.00 82.75 266 ARG A O 1
ATOM 2146 N N . ALA A 1 267 ? 2.227 4.145 7.829 1.00 77.00 267 ALA A N 1
ATOM 2147 C CA . ALA A 1 267 ? 1.208 5.153 7.567 1.00 77.00 267 ALA A CA 1
ATOM 2148 C C . ALA A 1 267 ? 0.492 5.567 8.864 1.00 77.00 267 ALA A C 1
ATOM 2150 O O . ALA A 1 267 ? 0.263 6.758 9.070 1.00 77.00 267 ALA A O 1
ATOM 2151 N N . HIS A 1 268 ? 0.253 4.627 9.786 1.00 78.50 268 HIS A N 1
ATOM 2152 C CA . HIS A 1 268 ? -0.369 4.935 11.073 1.00 78.50 268 HIS A CA 1
ATOM 2153 C C . HIS A 1 268 ? 0.443 5.913 11.929 1.00 78.50 268 HIS A C 1
ATOM 2155 O O . HIS A 1 268 ? -0.101 6.903 12.413 1.00 78.50 268 HIS A O 1
ATOM 2161 N N . ILE A 1 269 ? 1.760 5.717 12.057 1.00 76.81 269 ILE A N 1
ATOM 2162 C CA . ILE A 1 269 ? 2.609 6.663 12.806 1.00 76.81 269 ILE A CA 1
ATOM 2163 C C . ILE A 1 269 ? 2.695 8.053 12.153 1.00 76.81 269 ILE A C 1
ATOM 2165 O O . ILE A 1 269 ? 3.127 9.005 12.798 1.00 76.81 269 ILE A O 1
ATOM 2169 N N . CYS A 1 270 ? 2.299 8.172 10.884 1.00 71.88 270 CYS A N 1
ATOM 2170 C CA . CYS A 1 270 ? 2.176 9.439 10.167 1.00 71.88 270 CYS A CA 1
ATOM 2171 C C . CYS A 1 270 ? 0.775 10.064 10.296 1.00 71.88 270 CYS A C 1
ATOM 2173 O O . CYS A 1 270 ? 0.509 11.058 9.629 1.00 71.88 270 CYS A O 1
ATOM 2175 N N . GLY A 1 271 ? -0.097 9.506 11.143 1.00 73.81 271 GLY A N 1
ATOM 2176 C CA . GLY A 1 271 ? -1.441 10.021 11.405 1.00 73.81 271 GLY A CA 1
ATOM 2177 C C . GLY A 1 271 ? -2.508 9.551 10.418 1.00 73.81 271 GLY A C 1
ATOM 2178 O O . GLY A 1 271 ? -3.600 10.096 10.435 1.00 73.81 271 GLY A O 1
ATOM 2179 N N . LEU A 1 272 ? -2.215 8.562 9.565 1.00 79.25 272 LEU A N 1
ATOM 2180 C CA . LEU A 1 272 ? -3.176 8.030 8.593 1.00 79.25 272 LEU A CA 1
ATOM 2181 C C . LEU A 1 272 ? -3.838 6.742 9.097 1.00 79.25 272 LEU A C 1
ATOM 2183 O O . LEU A 1 272 ? -3.244 5.980 9.861 1.00 79.25 272 LEU A O 1
ATOM 2187 N N . LEU A 1 273 ? -5.035 6.439 8.594 1.00 84.56 273 LEU A N 1
ATOM 2188 C CA . LEU A 1 273 ? -5.739 5.171 8.826 1.00 84.56 273 LEU A CA 1
ATOM 2189 C C . LEU A 1 273 ? -5.759 4.328 7.536 1.00 84.56 273 LEU A C 1
ATOM 2191 O O . LEU A 1 273 ? -6.762 4.312 6.818 1.00 84.56 273 LEU A O 1
ATOM 2195 N N . PRO A 1 274 ? -4.641 3.671 7.172 1.00 83.94 274 PRO A N 1
ATOM 2196 C CA . PRO A 1 274 ? -4.538 2.977 5.893 1.00 83.94 274 PRO A CA 1
ATOM 2197 C C . PRO A 1 274 ? -5.462 1.748 5.823 1.00 83.94 274 PRO A C 1
ATOM 2199 O O . PRO A 1 274 ? -5.807 1.139 6.827 1.00 83.94 274 PRO A O 1
ATOM 2202 N N . PHE A 1 275 ? -5.827 1.344 4.606 1.00 86.44 275 PHE A N 1
ATOM 2203 C CA . PHE A 1 275 ? -6.570 0.105 4.315 1.00 86.44 275 PHE A CA 1
ATOM 2204 C C . PHE A 1 275 ? -7.875 -0.115 5.119 1.00 86.44 275 PHE A C 1
ATOM 2206 O O . PHE A 1 275 ? -8.087 -1.205 5.662 1.00 86.44 275 PHE A O 1
ATOM 2213 N N . PRO A 1 276 ? -8.804 0.856 5.163 1.00 86.88 276 PRO A N 1
ATOM 2214 C CA . PRO A 1 276 ? -10.029 0.744 5.961 1.00 86.88 276 PRO A CA 1
ATOM 2215 C C . PRO A 1 276 ? -10.885 -0.489 5.612 1.00 86.88 276 PRO A C 1
ATOM 2217 O O . PRO A 1 276 ? -11.447 -1.130 6.503 1.00 86.88 276 PRO A O 1
ATOM 2220 N N . THR A 1 277 ? -10.943 -0.883 4.336 1.00 87.00 277 THR A N 1
ATOM 2221 C CA . THR A 1 277 ? -11.669 -2.084 3.884 1.00 87.00 277 THR A CA 1
ATOM 2222 C C . THR A 1 277 ? -11.013 -3.377 4.375 1.00 87.00 277 THR A C 1
ATOM 2224 O O . THR A 1 277 ? -11.704 -4.290 4.831 1.00 87.00 277 THR A O 1
ATOM 2227 N N . LEU A 1 278 ? -9.677 -3.458 4.335 1.00 88.25 278 LEU A N 1
ATOM 2228 C CA . LEU A 1 278 ? -8.934 -4.608 4.858 1.00 88.25 278 LEU A CA 1
ATOM 2229 C C . LEU A 1 278 ? -9.144 -4.738 6.366 1.00 88.25 278 LEU A C 1
ATOM 2231 O O . LEU A 1 278 ? -9.502 -5.810 6.841 1.00 88.25 278 LEU A O 1
ATOM 2235 N N . VAL A 1 279 ? -8.976 -3.637 7.101 1.00 91.25 279 VAL A N 1
ATOM 2236 C CA . VAL A 1 279 ? -9.155 -3.613 8.556 1.00 91.25 279 VAL A CA 1
ATOM 2237 C C . VAL A 1 279 ? -10.579 -4.014 8.932 1.00 91.25 279 VAL A C 1
ATOM 2239 O O . VAL A 1 279 ? -10.755 -4.871 9.792 1.00 91.25 279 VAL A O 1
ATOM 2242 N N . THR A 1 280 ? -11.594 -3.487 8.240 1.00 90.88 280 THR A N 1
ATOM 2243 C CA . THR A 1 280 ? -12.991 -3.897 8.470 1.00 90.88 280 THR A CA 1
ATOM 2244 C C . THR A 1 280 ? -13.173 -5.401 8.235 1.00 90.88 280 THR A C 1
ATOM 2246 O O . THR A 1 280 ? -13.775 -6.081 9.059 1.00 90.88 280 THR A O 1
ATOM 2249 N N . SER A 1 281 ? -12.562 -5.952 7.183 1.00 89.94 281 SER A N 1
ATOM 2250 C CA . SER A 1 281 ? -12.616 -7.394 6.896 1.00 89.94 281 SER A CA 1
ATOM 2251 C C . SER A 1 281 ? -11.964 -8.235 7.998 1.00 89.94 281 SER A C 1
ATOM 2253 O O . SER A 1 281 ? -12.513 -9.252 8.407 1.00 89.94 281 SER A O 1
ATOM 2255 N N . MET A 1 282 ? -10.806 -7.812 8.512 1.00 93.38 282 MET A N 1
ATOM 2256 C CA . MET A 1 282 ? -10.124 -8.493 9.621 1.00 93.38 282 MET A CA 1
ATOM 2257 C C . MET A 1 282 ? -10.964 -8.467 10.907 1.00 93.38 282 MET A C 1
ATOM 2259 O O . MET A 1 282 ? -11.027 -9.457 11.633 1.00 93.38 282 MET A O 1
ATOM 2263 N N . ILE A 1 283 ? -11.637 -7.346 11.172 1.00 93.75 283 ILE A N 1
ATOM 2264 C CA . ILE A 1 283 ? -12.547 -7.157 12.309 1.00 93.75 283 ILE A CA 1
ATOM 2265 C C . ILE A 1 283 ? -13.766 -8.087 12.199 1.00 93.75 283 ILE A C 1
ATOM 2267 O O . ILE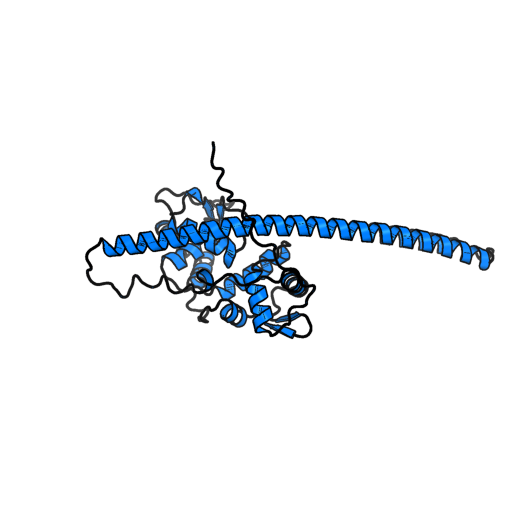 A 1 283 ? -14.151 -8.729 13.180 1.00 93.75 283 ILE A O 1
ATOM 2271 N N . GLU A 1 284 ? -14.343 -8.209 11.004 1.00 91.75 284 GLU A N 1
ATOM 2272 C CA . GLU A 1 284 ? -15.455 -9.124 10.723 1.00 91.75 284 GLU A CA 1
ATOM 2273 C C . GLU A 1 284 ? -15.043 -10.592 10.859 1.00 91.75 284 GLU A C 1
ATOM 2275 O O . GLU A 1 284 ? -15.754 -11.368 11.500 1.00 91.75 284 GLU A O 1
ATOM 2280 N N . LEU A 1 285 ? -13.870 -10.967 10.336 1.00 92.06 285 LEU A N 1
ATOM 2281 C CA . LEU A 1 285 ? -13.307 -12.313 10.492 1.00 92.06 285 LEU A CA 1
ATOM 2282 C C . LEU A 1 285 ? -13.066 -12.671 11.967 1.00 92.06 285 LEU A C 1
ATOM 2284 O O . LEU A 1 285 ? -13.252 -13.821 12.360 1.00 92.06 285 LEU A O 1
ATOM 2288 N N . ALA A 1 286 ? -12.723 -11.688 12.804 1.00 93.81 286 ALA A N 1
ATOM 2289 C CA . ALA A 1 286 ? -12.600 -11.852 14.253 1.00 93.81 286 ALA A CA 1
ATOM 2290 C C . ALA A 1 286 ? -13.957 -11.915 14.995 1.00 93.81 286 ALA A C 1
ATOM 2292 O O . ALA A 1 286 ? -13.998 -12.086 16.218 1.00 93.81 286 ALA A O 1
ATOM 2293 N N . GLY A 1 287 ? -15.083 -11.779 14.284 1.00 93.19 287 GLY A N 1
ATOM 2294 C CA . GLY A 1 287 ? -16.428 -11.865 14.853 1.00 93.19 287 GLY A CA 1
ATOM 2295 C C . GLY A 1 287 ? -16.791 -10.681 15.752 1.00 93.19 287 GLY A C 1
ATOM 2296 O O . GLY A 1 287 ? -17.524 -10.847 16.737 1.00 93.19 287 GLY A O 1
ATOM 2297 N N . VAL A 1 288 ? -16.252 -9.496 15.460 1.00 92.31 288 VAL A N 1
ATOM 2298 C CA . VAL A 1 288 ? -16.642 -8.255 16.133 1.00 92.31 288 VAL A CA 1
ATOM 2299 C C . VAL A 1 288 ? -17.997 -7.785 15.593 1.00 92.31 288 VAL A C 1
ATOM 2301 O O . VAL A 1 288 ? -18.146 -7.614 14.382 1.00 92.31 288 VAL A O 1
ATOM 2304 N N . PRO A 1 289 ? -18.988 -7.522 16.463 1.00 89.88 289 PRO A N 1
ATOM 2305 C CA . PRO A 1 289 ? -20.269 -6.994 16.024 1.00 89.88 289 PRO A CA 1
ATOM 2306 C C . PRO A 1 289 ? -20.165 -5.513 15.641 1.00 89.88 289 PRO A C 1
ATOM 2308 O O . PRO A 1 289 ? -19.545 -4.699 16.339 1.00 89.88 289 PRO A O 1
ATOM 2311 N N . TRP A 1 290 ? -20.859 -5.165 14.562 1.00 91.25 290 TRP A N 1
ATOM 2312 C CA . TRP A 1 290 ? -21.210 -3.786 14.252 1.00 91.25 290 TRP A CA 1
ATOM 2313 C C . TRP A 1 290 ? -22.249 -3.294 15.264 1.00 91.25 290 TRP A C 1
ATOM 2315 O O . TRP A 1 290 ? -23.103 -4.065 15.709 1.00 91.25 290 TRP A O 1
ATOM 2325 N N . LYS A 1 291 ? -22.163 -2.023 15.643 1.00 90.00 291 LYS A N 1
ATOM 2326 C CA . LYS A 1 291 ? -23.153 -1.351 16.488 1.00 90.00 291 LYS A CA 1
ATOM 2327 C C . LYS A 1 291 ? -23.983 -0.382 15.652 1.00 90.00 291 LYS A C 1
ATOM 2329 O O . LYS A 1 291 ? -23.524 0.091 14.617 1.00 90.00 291 LYS A O 1
ATOM 2334 N N . ASP A 1 292 ? -25.182 -0.063 16.126 1.00 85.62 292 ASP A N 1
ATOM 2335 C CA . ASP A 1 292 ? -26.110 0.838 15.427 1.00 85.62 292 ASP A CA 1
ATOM 2336 C C . ASP A 1 292 ? -25.570 2.275 15.292 1.00 85.62 292 ASP A C 1
ATOM 2338 O O . ASP A 1 292 ? -25.965 2.999 14.382 1.00 85.62 292 ASP A O 1
ATOM 2342 N N . ASP A 1 293 ? -24.667 2.688 16.185 1.00 88.81 293 ASP A N 1
ATOM 2343 C CA . ASP A 1 293 ? -23.995 3.991 16.188 1.00 88.81 293 ASP A CA 1
ATOM 2344 C C . ASP A 1 293 ? -22.673 4.008 15.398 1.00 88.81 293 ASP A C 1
ATOM 2346 O O . ASP A 1 293 ? -21.991 5.036 15.351 1.00 88.81 293 ASP A O 1
ATOM 2350 N N . ASP A 1 294 ? -22.295 2.893 14.762 1.00 87.69 294 ASP A N 1
ATOM 2351 C CA . ASP A 1 294 ? -21.095 2.843 13.934 1.00 87.69 294 ASP A CA 1
ATOM 2352 C C . ASP A 1 294 ? -21.253 3.664 12.653 1.00 87.69 294 ASP A C 1
ATOM 2354 O O . ASP A 1 294 ? -22.230 3.555 11.909 1.00 87.69 294 ASP A O 1
ATOM 2358 N N . VAL A 1 295 ? -20.233 4.473 12.366 1.00 85.06 295 VAL A N 1
ATOM 2359 C CA . VAL A 1 295 ? -20.208 5.331 11.187 1.00 85.06 295 VAL A CA 1
ATOM 2360 C C . VAL A 1 295 ? -19.724 4.532 9.984 1.00 85.06 295 VAL A C 1
ATOM 2362 O O . VAL A 1 295 ? -18.698 3.851 10.035 1.00 85.06 295 VAL A O 1
ATOM 2365 N N . THR A 1 296 ? -20.448 4.672 8.877 1.00 81.12 296 THR A N 1
ATOM 2366 C CA . THR A 1 296 ? -20.036 4.195 7.554 1.00 81.12 296 THR A CA 1
ATOM 2367 C C . THR A 1 296 ? -19.745 5.391 6.651 1.00 81.12 296 THR A C 1
ATOM 2369 O O . THR A 1 296 ? -20.337 6.456 6.858 1.00 81.12 296 THR A O 1
ATOM 2372 N N . PRO A 1 297 ? -18.842 5.263 5.663 1.00 74.69 297 PRO A N 1
ATOM 2373 C CA . PRO A 1 297 ? -18.644 6.317 4.681 1.00 74.69 297 PRO A CA 1
ATOM 2374 C C . PRO A 1 297 ? -19.962 6.639 3.964 1.00 74.69 297 PRO A C 1
ATOM 2376 O O . PRO A 1 297 ? -20.745 5.721 3.692 1.00 74.69 297 PRO A O 1
ATOM 2379 N N . PRO A 1 298 ? -20.225 7.917 3.640 1.00 70.25 298 PRO A N 1
ATOM 2380 C CA . PRO A 1 298 ? -21.383 8.271 2.833 1.00 70.25 298 PRO A CA 1
ATOM 2381 C C . PRO A 1 298 ? -21.298 7.581 1.460 1.00 70.25 298 PRO A C 1
ATOM 2383 O O . PRO A 1 298 ? -20.191 7.365 0.958 1.00 70.25 298 PRO A O 1
ATOM 2386 N N . PRO A 1 299 ? -22.439 7.242 0.833 1.00 64.06 299 PRO A N 1
ATOM 2387 C CA . PRO A 1 299 ? -22.431 6.751 -0.539 1.00 64.06 299 PRO A CA 1
ATOM 2388 C C . PRO A 1 299 ? -21.756 7.775 -1.475 1.00 64.06 299 PRO A C 1
ATOM 2390 O O . PRO A 1 299 ? -21.796 8.978 -1.185 1.00 64.06 299 PRO A O 1
ATOM 2393 N N . PRO A 1 300 ? -21.131 7.324 -2.579 1.00 57.09 300 PRO A N 1
ATOM 2394 C CA . PRO A 1 300 ? -20.575 8.232 -3.579 1.00 57.09 300 PRO A CA 1
ATOM 2395 C C . PRO A 1 300 ? -21.684 9.158 -4.104 1.00 57.09 300 PRO A C 1
ATOM 2397 O O . PRO A 1 300 ? -22.827 8.724 -4.285 1.00 57.09 300 PRO A O 1
ATOM 2400 N N . ASP A 1 301 ? -21.374 10.446 -4.286 1.00 53.66 301 ASP A N 1
ATOM 2401 C CA . ASP A 1 301 ? -22.357 11.407 -4.797 1.00 53.66 301 ASP A CA 1
ATOM 2402 C C . ASP A 1 301 ? -22.636 11.090 -6.274 1.00 53.66 301 ASP A C 1
ATOM 2404 O O . ASP A 1 301 ? -21.730 11.107 -7.102 1.00 53.66 301 ASP A O 1
ATOM 2408 N N . ASN A 1 302 ? -23.898 10.810 -6.615 1.00 46.50 302 ASN A N 1
ATOM 2409 C CA . ASN A 1 302 ? -24.368 10.651 -7.999 1.00 46.50 302 ASN A CA 1
ATOM 2410 C C . ASN A 1 302 ? -24.479 12.020 -8.702 1.00 46.50 302 ASN A C 1
ATOM 2412 O O . ASN A 1 302 ? -25.563 12.399 -9.153 1.00 46.50 302 ASN A O 1
ATOM 2416 N N . ASP A 1 303 ? -23.388 12.777 -8.783 1.00 46.75 303 ASP A N 1
ATOM 2417 C CA . ASP A 1 303 ? -23.349 14.059 -9.500 1.00 46.75 303 ASP A CA 1
ATOM 2418 C C . ASP A 1 303 ? -22.941 13.908 -10.979 1.00 46.75 303 ASP A C 1
ATOM 2420 O O . ASP A 1 303 ? -22.453 14.846 -11.597 1.00 46.75 303 ASP A O 1
ATOM 2424 N N . ASP A 1 304 ? -23.277 12.774 -11.599 1.00 47.47 304 ASP A N 1
ATOM 2425 C CA . ASP A 1 304 ? -23.476 12.673 -13.050 1.00 47.47 304 ASP A CA 1
ATOM 2426 C C . ASP A 1 304 ? -24.956 12.904 -13.380 1.00 47.47 304 ASP A C 1
ATOM 2428 O O . ASP A 1 304 ? -25.664 12.058 -13.932 1.00 47.47 304 ASP A O 1
ATOM 2432 N N . LYS A 1 305 ? -25.468 14.091 -13.041 1.00 43.16 305 LYS A N 1
ATOM 2433 C CA . LYS A 1 305 ? -26.620 14.606 -13.782 1.00 43.16 305 LYS A CA 1
ATOM 2434 C C . LYS A 1 305 ? -26.094 15.119 -15.104 1.00 43.16 305 LYS A C 1
ATOM 2436 O O . LYS A 1 305 ? -25.594 16.239 -15.188 1.00 43.16 305 LYS A O 1
ATOM 2441 N N . GLU A 1 306 ? -26.234 14.264 -16.111 1.00 41.28 306 GLU A N 1
ATOM 2442 C CA . GLU A 1 306 ? -26.290 14.598 -17.527 1.00 41.28 306 GLU A CA 1
ATOM 2443 C C . GLU A 1 306 ? -26.916 15.990 -17.690 1.00 41.28 306 GLU A C 1
ATOM 2445 O O . GLU A 1 306 ? -28.130 16.186 -17.589 1.00 41.28 306 GLU A O 1
ATOM 2450 N N . THR A 1 307 ? -26.064 16.999 -17.861 1.00 36.81 307 THR A N 1
ATOM 2451 C CA . THR A 1 307 ? -26.507 18.333 -18.236 1.00 36.81 307 THR A CA 1
ATOM 2452 C C . THR A 1 307 ? -26.876 18.236 -19.702 1.00 36.81 307 THR A C 1
ATOM 2454 O O . THR A 1 307 ? -26.065 18.473 -20.592 1.00 36.81 307 THR A O 1
ATOM 2457 N N . THR A 1 308 ? -28.116 17.829 -19.968 1.00 44.72 308 THR A N 1
ATOM 2458 C CA . THR A 1 308 ? -28.725 18.020 -21.277 1.00 44.72 308 THR A CA 1
ATOM 2459 C C . THR A 1 308 ? -28.776 19.528 -21.511 1.00 44.72 308 THR A C 1
ATOM 2461 O O . THR A 1 308 ? -29.588 20.241 -20.919 1.00 44.72 308 THR A O 1
ATOM 2464 N N . ILE A 1 309 ? -27.829 20.029 -22.301 1.00 42.94 309 ILE A N 1
ATOM 2465 C CA . ILE A 1 309 ? -27.810 21.421 -22.745 1.00 42.94 309 ILE A CA 1
ATOM 2466 C C . ILE A 1 309 ? -29.007 21.601 -23.702 1.00 42.94 309 ILE A C 1
ATOM 2468 O O . ILE A 1 309 ? -29.139 20.792 -24.624 1.00 42.94 309 ILE A O 1
ATOM 2472 N N . PRO A 1 310 ? -29.892 22.591 -23.470 1.00 51.62 310 PRO A N 1
ATOM 2473 C CA . PRO A 1 310 ? -31.046 22.871 -24.327 1.00 51.62 310 PRO A CA 1
ATOM 2474 C C . PRO A 1 310 ? -30.671 23.484 -25.683 1.00 51.62 310 PRO A C 1
ATOM 2476 O O . PRO A 1 310 ? -29.621 24.163 -25.772 1.00 51.62 310 PRO A O 1
#

Radius of gyration: 27.43 Å; chains: 1; bounding box: 57×57×95 Å

Organism: Arachis hypogaea (NCBI:txid3818)

Sequence (310 aa):
MVASMVEAVNHLTSHLGSCTLSTRIVECGETIKELSEGIILKLQGEEEKLKQEIQQEEKIEISEQKEVVDRCLGYVELIKDVKKESEVEKVNGELKENDQEVVSITRLDFVDRDLGRVNTSCVREFYCNFFRANIDSVQLRGREIMITEDAIGDALLCHHRPNETCAYRQAEVAILSMTFDYEALKRVIATPDAPWVMDSNNKKPKGMRFAYLTREAKTWQHIFAHYVFPTTHFSEIPMDILVLIGCVMEGKEVNFPRLVRHSMWRAHICGLLPFPTLVTSMIELAGVPWKDDDVTPPPPDNDDKETTIP

InterPro domains:
  IPR046796 Putative plant retrotransposon-related domain [PF20167] (116-289)

Secondary structure (DSSP, 8-state):
-HHHHHHHHHHHHHHHTT--TTS-HHHHHHHHHHHHHHHHHHHHHHHHHHHHHHHHHHHHHHHHHHHHHHHHHHHHHHHHHHHHHHHHHHHHS---S-TTTS---TT-TTTSS--PPP-HHHHHHHHHH---TT-SEEEETTEEEE-SHHHHHHHHTPPP--TTT-HHHHHHHHHHTT---HHHHHHHHB-TTPPEEEPTTSSSEEEEEGGGB-HHHHHHHHHHHHHTS--S--SEEEHHHHHHHHHHHTT----HHHHHHHHHHHHHTTT----HHHHHHHHHHTTPPP-TT---PPPPP---------